Protein AF-D9UV98-F1 (afdb_monomer_lite)

Structure (mmCIF, N/CA/C/O backbone):
data_AF-D9UV98-F1
#
_entry.id   AF-D9UV98-F1
#
loop_
_atom_site.group_PDB
_atom_site.id
_atom_site.type_symbol
_atom_site.label_atom_id
_atom_site.label_alt_id
_atom_site.label_comp_id
_atom_site.label_asym_id
_atom_site.label_entity_id
_atom_site.label_seq_id
_atom_site.pdbx_PDB_ins_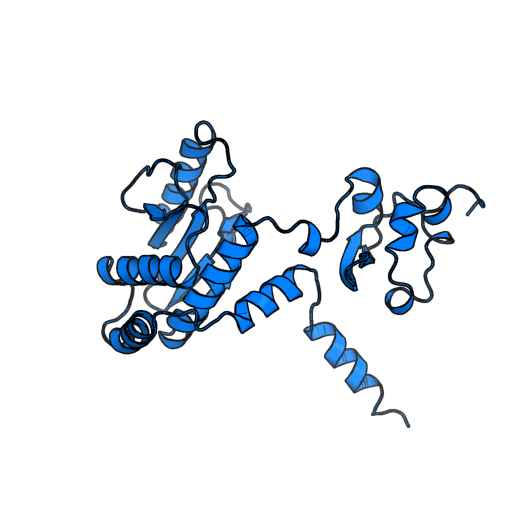code
_atom_site.Cartn_x
_atom_site.Cartn_y
_atom_site.Cartn_z
_atom_site.occupancy
_atom_site.B_iso_or_equiv
_atom_site.auth_seq_id
_atom_site.auth_comp_id
_atom_site.auth_asym_id
_atom_site.auth_atom_id
_atom_site.pdbx_PDB_model_num
ATOM 1 N N . MET A 1 1 ? 19.329 -11.527 -39.213 1.00 51.00 1 MET A N 1
ATOM 2 C CA . MET A 1 1 ? 19.764 -10.327 -38.465 1.00 51.00 1 MET A CA 1
ATOM 3 C C . MET A 1 1 ? 21.173 -9.980 -38.907 1.00 51.00 1 MET A C 1
ATOM 5 O O . MET A 1 1 ? 21.978 -10.890 -39.040 1.00 51.00 1 MET A O 1
ATOM 9 N N . THR A 1 2 ? 21.455 -8.714 -39.216 1.00 51.00 2 THR A N 1
ATOM 10 C CA . THR A 1 2 ? 22.820 -8.267 -39.536 1.00 51.00 2 THR A CA 1
ATOM 11 C C . THR A 1 2 ? 23.650 -8.202 -38.249 1.00 51.00 2 THR A C 1
ATOM 13 O O . THR A 1 2 ? 23.096 -7.966 -37.173 1.00 51.00 2 THR A O 1
ATOM 16 N N . GLN A 1 3 ? 24.973 -8.389 -38.337 1.00 62.78 3 GLN A N 1
ATOM 17 C CA . GLN A 1 3 ? 25.892 -8.354 -37.181 1.00 62.78 3 GLN A CA 1
ATOM 18 C C . GLN A 1 3 ? 25.782 -7.068 -36.333 1.00 62.78 3 GLN A C 1
ATOM 20 O O . GLN A 1 3 ? 26.183 -7.064 -35.174 1.00 62.78 3 GLN A O 1
ATOM 25 N N . THR A 1 4 ? 25.210 -5.992 -36.883 1.00 74.44 4 THR A N 1
ATOM 26 C CA . THR A 1 4 ? 25.203 -4.648 -36.291 1.00 74.44 4 THR A CA 1
ATOM 27 C C . THR A 1 4 ? 23.844 -4.169 -35.768 1.00 74.44 4 THR A C 1
ATOM 29 O O . THR A 1 4 ? 23.800 -3.120 -35.127 1.00 74.44 4 THR A O 1
ATOM 32 N N . ASN A 1 5 ? 22.735 -4.881 -36.017 1.00 87.19 5 ASN A N 1
ATOM 33 C CA . ASN A 1 5 ? 21.391 -4.451 -35.599 1.00 87.19 5 ASN A CA 1
ATOM 34 C C . ASN A 1 5 ? 20.706 -5.480 -34.689 1.00 87.19 5 ASN A C 1
ATOM 36 O O . ASN A 1 5 ? 19.740 -6.134 -35.078 1.00 87.19 5 ASN A O 1
ATOM 40 N N . ASN A 1 6 ? 21.240 -5.633 -33.481 1.00 93.56 6 ASN A N 1
ATOM 41 C CA . ASN A 1 6 ? 20.704 -6.482 -32.418 1.00 93.56 6 ASN A CA 1
ATOM 42 C C . ASN A 1 6 ? 20.945 -5.823 -31.048 1.00 93.56 6 ASN A C 1
ATOM 44 O O . ASN A 1 6 ? 21.699 -4.848 -30.961 1.00 93.56 6 ASN A O 1
ATOM 48 N N . LEU A 1 7 ? 20.301 -6.335 -29.995 1.00 94.12 7 LEU A N 1
ATOM 49 C CA . LEU A 1 7 ? 20.404 -5.782 -28.641 1.00 94.12 7 LEU A CA 1
ATOM 50 C C . LEU A 1 7 ? 21.856 -5.738 -28.156 1.00 94.12 7 LEU A C 1
ATOM 52 O O . LEU A 1 7 ? 22.288 -4.685 -27.705 1.00 94.12 7 LEU A O 1
ATOM 56 N N . ALA A 1 8 ? 22.625 -6.819 -28.325 1.00 94.38 8 ALA A N 1
ATOM 57 C CA . ALA A 1 8 ? 24.024 -6.863 -27.885 1.00 94.38 8 ALA A CA 1
ATOM 58 C C . ALA A 1 8 ? 24.902 -5.796 -28.554 1.00 94.38 8 ALA A C 1
ATOM 60 O O . ALA A 1 8 ? 25.730 -5.170 -27.901 1.00 94.38 8 ALA A O 1
ATOM 61 N N . ALA A 1 9 ? 24.715 -5.587 -29.859 1.00 93.19 9 ALA A N 1
ATOM 62 C CA . ALA A 1 9 ? 25.508 -4.642 -30.638 1.00 93.19 9 ALA A CA 1
ATOM 63 C C . ALA A 1 9 ? 25.123 -3.177 -30.377 1.00 93.19 9 ALA A C 1
ATOM 65 O O . ALA A 1 9 ? 25.970 -2.295 -30.499 1.00 93.19 9 ALA A O 1
ATOM 66 N N . LYS A 1 10 ? 23.850 -2.898 -30.066 1.00 94.25 10 LYS A N 1
ATOM 67 C CA . LYS A 1 10 ? 23.336 -1.528 -29.880 1.00 94.25 10 LYS A CA 1
ATOM 68 C C . LYS A 1 10 ? 23.285 -1.078 -28.419 1.00 94.25 10 LYS A C 1
ATOM 70 O O . LYS A 1 10 ? 23.411 0.114 -28.173 1.00 94.25 10 LYS A O 1
ATOM 75 N N . HIS A 1 11 ? 23.106 -2.012 -27.488 1.00 93.31 11 HIS A N 1
ATOM 76 C CA . HIS A 1 11 ? 22.982 -1.771 -26.049 1.00 93.31 11 HIS A CA 1
ATOM 77 C C . HIS A 1 11 ? 23.790 -2.821 -25.263 1.00 93.31 11 HIS A C 1
ATOM 79 O O . HIS A 1 11 ? 23.212 -3.722 -24.642 1.00 93.31 11 HIS A O 1
ATOM 85 N N . PRO A 1 12 ? 25.134 -2.767 -25.329 1.00 93.56 12 PRO A N 1
ATOM 86 C CA . PRO A 1 12 ? 25.996 -3.722 -24.632 1.00 93.56 12 PRO A CA 1
ATOM 87 C C . PRO A 1 12 ? 25.820 -3.673 -23.107 1.00 93.56 12 PRO A C 1
ATOM 89 O O . PRO A 1 12 ? 25.936 -4.700 -22.447 1.00 93.56 12 PRO A O 1
ATOM 92 N N . ASP A 1 13 ? 25.479 -2.508 -22.560 1.00 91.25 13 ASP A N 1
ATOM 93 C CA . ASP A 1 13 ? 25.097 -2.290 -21.165 1.00 91.25 13 ASP A CA 1
ATOM 94 C C . ASP A 1 13 ? 23.876 -3.131 -20.761 1.00 91.25 13 ASP A C 1
ATOM 96 O O . ASP A 1 13 ? 23.905 -3.830 -19.751 1.00 91.25 13 ASP A O 1
ATOM 100 N N . LEU A 1 14 ? 22.832 -3.153 -21.594 1.00 93.44 14 LEU A N 1
ATOM 101 C CA . LEU A 1 14 ? 21.643 -3.968 -21.349 1.00 93.44 14 LEU A CA 1
ATOM 102 C C . LEU A 1 14 ? 21.917 -5.458 -21.574 1.00 93.44 14 LEU A C 1
ATOM 104 O O . LEU A 1 14 ? 21.362 -6.295 -20.867 1.00 93.44 14 LEU A O 1
ATOM 108 N N . ALA A 1 15 ? 22.782 -5.812 -22.525 1.00 94.19 15 ALA A N 1
ATOM 109 C CA . ALA A 1 15 ? 23.141 -7.207 -22.773 1.00 94.19 15 ALA A CA 1
ATOM 110 C C . ALA A 1 15 ? 23.850 -7.867 -21.577 1.00 94.19 15 ALA A C 1
ATOM 112 O O . ALA A 1 15 ? 23.689 -9.071 -21.380 1.00 94.19 15 ALA A O 1
ATOM 113 N N . VAL A 1 16 ? 24.578 -7.094 -20.758 1.00 93.31 16 VAL A N 1
ATOM 114 C CA . VAL A 1 16 ? 25.148 -7.565 -19.479 1.00 93.31 16 VAL A CA 1
ATOM 115 C C . VAL A 1 16 ? 24.053 -7.929 -18.477 1.00 93.31 16 VAL A C 1
ATOM 117 O O . VAL A 1 16 ? 24.225 -8.856 -17.691 1.00 93.31 16 VAL A O 1
ATOM 120 N N . GLU A 1 17 ? 22.910 -7.247 -18.531 1.00 95.44 17 GLU A N 1
ATOM 121 C CA . GLU A 1 17 ? 21.764 -7.527 -17.667 1.00 95.44 17 GLU A CA 1
ATOM 122 C C . GLU A 1 17 ? 20.847 -8.640 -18.211 1.00 95.44 17 GLU A C 1
ATOM 124 O O . GLU A 1 17 ? 19.754 -8.843 -17.691 1.00 95.44 17 GLU A O 1
ATOM 129 N N . TRP A 1 18 ? 21.232 -9.371 -19.261 1.00 96.19 18 TRP A N 1
ATOM 130 C CA . TRP A 1 18 ? 20.430 -10.479 -19.791 1.00 96.19 18 TRP A CA 1
ATOM 131 C C . TRP A 1 18 ? 20.550 -11.733 -18.916 1.00 96.19 18 TRP A C 1
ATOM 133 O O . TRP A 1 18 ? 21.651 -12.252 -18.717 1.00 96.19 18 TRP A O 1
ATOM 143 N N . ASP A 1 19 ? 19.427 -12.289 -18.449 1.00 96.06 19 ASP A N 1
ATOM 144 C CA . ASP A 1 19 ? 19.446 -13.559 -17.714 1.00 96.06 19 ASP A CA 1
ATOM 145 C C . ASP A 1 19 ? 19.614 -14.739 -18.684 1.00 96.06 19 ASP A C 1
ATOM 147 O O . ASP A 1 19 ? 18.651 -15.264 -19.245 1.00 96.06 19 ASP A O 1
ATOM 151 N N . GLN A 1 20 ? 20.866 -15.139 -18.914 1.00 93.62 20 GLN A N 1
ATOM 152 C CA . GLN A 1 20 ? 21.208 -16.205 -19.860 1.00 93.62 20 GLN A CA 1
ATOM 153 C C . GLN A 1 20 ? 20.560 -17.542 -19.501 1.00 93.62 20 GLN A C 1
ATOM 155 O O . GLN A 1 20 ? 20.098 -18.241 -20.395 1.00 93.62 20 GLN A O 1
ATOM 160 N N . THR A 1 21 ? 20.510 -17.891 -18.214 1.00 92.12 21 THR A N 1
ATOM 161 C CA . THR A 1 21 ? 19.935 -19.162 -17.760 1.00 92.12 21 THR A CA 1
ATOM 162 C C . THR A 1 21 ? 18.441 -19.216 -18.047 1.00 92.12 21 THR A C 1
ATOM 164 O O . THR A 1 21 ? 17.956 -20.219 -18.560 1.00 92.12 21 THR A O 1
ATOM 167 N N . THR A 1 22 ? 17.719 -18.139 -17.737 1.00 93.94 22 THR A N 1
ATOM 168 C CA . THR A 1 22 ? 16.255 -18.115 -17.844 1.00 93.94 22 THR A CA 1
ATOM 169 C C . THR A 1 22 ? 15.788 -17.950 -19.286 1.00 93.94 22 THR A C 1
ATOM 171 O O . THR A 1 22 ? 14.801 -18.561 -19.683 1.00 93.94 22 THR A O 1
ATOM 174 N N . ASN A 1 23 ? 16.494 -17.149 -20.088 1.00 95.44 23 ASN A N 1
ATOM 175 C CA . ASN A 1 23 ? 16.090 -16.881 -21.468 1.00 95.44 23 ASN A CA 1
ATOM 176 C C . ASN A 1 23 ? 16.612 -17.914 -22.474 1.00 95.44 23 ASN A C 1
ATOM 178 O O . ASN A 1 23 ? 16.233 -17.845 -23.641 1.00 95.44 23 ASN A O 1
ATOM 182 N N . TRP A 1 24 ? 17.486 -18.845 -22.075 1.00 92.25 24 TRP A N 1
ATOM 183 C CA . TRP A 1 24 ? 18.020 -19.861 -22.985 1.00 92.25 24 TRP A CA 1
ATOM 184 C C . TRP A 1 24 ? 16.881 -20.632 -23.688 1.00 92.25 24 TRP A C 1
ATOM 186 O O . TRP A 1 24 ? 15.949 -21.075 -23.015 1.00 92.25 24 TRP A O 1
ATOM 196 N N . PRO A 1 25 ? 16.922 -20.822 -25.025 1.00 94.69 25 PRO A N 1
ATOM 197 C CA . PRO A 1 25 ? 18.048 -20.606 -25.943 1.00 94.69 25 PRO A CA 1
ATOM 198 C C . PRO A 1 25 ? 18.159 -19.218 -26.589 1.00 94.69 25 PRO A C 1
ATOM 200 O O . PRO A 1 25 ? 18.979 -19.030 -27.486 1.00 94.69 25 PRO A O 1
ATOM 203 N N . LEU A 1 26 ? 17.352 -18.247 -26.165 1.00 95.94 26 LEU A N 1
ATOM 204 C CA . LEU A 1 26 ? 17.343 -16.904 -26.731 1.00 95.94 26 LEU A CA 1
ATOM 205 C C . LEU A 1 26 ? 18.516 -16.057 -26.216 1.00 95.94 26 LEU A C 1
ATOM 207 O O . LEU A 1 26 ? 18.718 -15.888 -25.010 1.00 95.94 26 LEU A O 1
ATOM 211 N N . LEU A 1 27 ? 19.252 -15.464 -27.154 1.00 94.88 27 LEU A N 1
ATOM 212 C CA . LEU A 1 27 ? 20.423 -14.635 -26.892 1.00 94.88 27 LEU A CA 1
ATOM 213 C C . LEU A 1 27 ? 20.199 -13.158 -27.267 1.00 94.88 27 LEU A C 1
ATOM 215 O O . LEU A 1 27 ? 19.478 -12.866 -28.227 1.00 94.88 27 LEU A O 1
ATOM 219 N N . PRO A 1 28 ? 20.896 -12.207 -26.612 1.00 94.56 28 PRO A N 1
ATOM 220 C CA . PRO A 1 28 ? 20.838 -10.780 -26.953 1.00 94.56 28 PRO A CA 1
ATOM 221 C C . PRO A 1 28 ? 21.169 -10.458 -28.422 1.00 94.56 28 PRO A C 1
ATOM 223 O O . PRO A 1 28 ? 20.673 -9.485 -28.987 1.00 94.56 28 PRO A O 1
ATOM 226 N N . GLN A 1 29 ? 21.999 -11.273 -29.076 1.00 95.38 29 GLN A N 1
ATOM 227 C CA . GLN A 1 29 ? 22.379 -11.107 -30.484 1.00 95.38 29 GLN A CA 1
ATOM 228 C C . GLN A 1 29 ? 21.245 -11.477 -31.457 1.00 95.38 29 GLN A C 1
ATOM 230 O O . GLN A 1 29 ? 21.318 -11.148 -32.641 1.00 95.38 29 GLN A O 1
ATOM 235 N N . GLN A 1 30 ? 20.208 -12.163 -30.968 1.00 94.06 30 GLN A N 1
ATOM 236 C CA . GLN A 1 30 ? 19.093 -12.695 -31.756 1.00 94.06 30 GLN A CA 1
ATOM 237 C C . GLN A 1 30 ? 17.814 -11.860 -31.625 1.00 94.06 30 GLN A C 1
ATOM 239 O O . GLN A 1 30 ? 16.772 -12.249 -32.151 1.00 94.06 30 GLN A O 1
ATOM 244 N N . VAL A 1 31 ? 17.866 -10.719 -30.933 1.00 95.06 31 VAL A N 1
ATOM 245 C CA . VAL A 1 31 ? 16.706 -9.851 -30.702 1.00 95.06 31 VAL A CA 1
ATOM 246 C C . VAL A 1 31 ? 16.995 -8.415 -31.115 1.00 95.06 31 VAL A C 1
ATOM 248 O O . VAL A 1 31 ? 18.117 -7.919 -31.004 1.00 95.06 31 VAL A O 1
ATOM 251 N N . LEU A 1 32 ? 15.960 -7.727 -31.598 1.00 95.69 32 LEU A N 1
ATOM 252 C CA . LEU A 1 32 ? 16.040 -6.305 -31.924 1.00 95.69 32 LEU A CA 1
ATOM 253 C C . LEU A 1 32 ? 15.881 -5.453 -30.653 1.00 95.69 32 LEU A C 1
ATOM 255 O O . LEU A 1 32 ? 15.019 -5.771 -29.830 1.00 95.69 32 LEU A O 1
ATOM 259 N N . PRO A 1 33 ? 16.604 -4.322 -30.525 1.00 92.62 33 PRO A N 1
ATOM 260 C CA . PRO A 1 33 ? 16.455 -3.406 -29.391 1.00 92.62 33 PRO A CA 1
ATOM 261 C C . PRO A 1 33 ? 15.018 -2.920 -29.155 1.00 92.62 33 PRO A C 1
ATOM 263 O O . PRO A 1 33 ? 14.594 -2.748 -28.021 1.00 92.62 33 PRO A O 1
ATOM 266 N N . GLY A 1 34 ? 14.244 -2.704 -30.221 1.00 92.75 34 GLY A N 1
ATOM 267 C CA . GLY A 1 34 ? 12.865 -2.209 -30.144 1.00 92.75 34 GLY A CA 1
ATOM 268 C C . GLY A 1 34 ? 11.792 -3.294 -30.021 1.00 92.75 34 GLY A C 1
ATOM 269 O O . GLY A 1 34 ? 10.631 -3.004 -30.298 1.00 92.75 34 GLY A O 1
ATOM 270 N N . SER A 1 35 ? 12.173 -4.535 -29.705 1.00 93.50 35 SER A N 1
ATOM 271 C CA . SER A 1 35 ? 11.254 -5.675 -29.644 1.00 93.50 35 SER A CA 1
ATOM 272 C C . SER A 1 35 ? 10.235 -5.536 -28.509 1.00 93.50 35 SER A C 1
ATOM 274 O O . SER A 1 35 ? 10.593 -5.175 -27.390 1.00 93.50 35 SER A O 1
ATOM 276 N N . ASN A 1 36 ? 8.978 -5.905 -28.769 1.00 94.75 36 ASN A N 1
ATOM 277 C CA . ASN A 1 36 ? 7.926 -5.972 -27.745 1.00 94.75 36 ASN A CA 1
ATOM 278 C C . ASN A 1 36 ? 7.975 -7.268 -26.912 1.00 94.75 36 ASN A C 1
ATOM 280 O O . ASN A 1 36 ? 7.096 -7.519 -26.094 1.00 94.75 36 ASN A O 1
ATOM 284 N N . MET A 1 37 ? 8.987 -8.107 -27.128 1.00 93.81 37 MET A N 1
ATOM 285 C CA . MET A 1 37 ? 9.169 -9.354 -26.396 1.00 93.81 37 MET A CA 1
ATOM 286 C C . MET A 1 37 ? 9.520 -9.077 -24.933 1.00 93.81 37 MET A C 1
ATOM 288 O O . MET A 1 37 ? 10.417 -8.277 -24.657 1.00 93.81 37 MET A O 1
ATOM 292 N N . SER A 1 38 ? 8.824 -9.755 -24.019 1.00 95.00 38 SER A N 1
ATOM 293 C CA . SER A 1 38 ? 9.176 -9.794 -22.600 1.00 95.00 38 SER A CA 1
ATOM 294 C C . SER A 1 38 ? 10.216 -10.883 -22.369 1.00 95.00 38 SER A C 1
ATOM 296 O O . SER A 1 38 ? 10.034 -12.014 -22.815 1.00 95.00 38 SER A O 1
ATOM 298 N N . VAL A 1 39 ? 11.310 -10.526 -21.704 1.00 95.69 39 VAL A N 1
ATOM 299 C CA . VAL A 1 39 ? 12.412 -11.432 -21.354 1.00 95.69 39 VAL A CA 1
ATOM 300 C C . VAL A 1 39 ? 12.825 -11.184 -19.910 1.00 95.69 39 VAL A C 1
ATOM 302 O O . VAL A 1 39 ? 12.508 -10.135 -19.338 1.00 95.69 39 VAL A O 1
ATOM 305 N N . THR A 1 40 ? 13.539 -12.136 -19.320 1.00 95.44 40 THR A N 1
ATOM 306 C CA . THR A 1 40 ? 14.056 -11.998 -17.960 1.00 95.44 40 THR A CA 1
ATOM 307 C C . THR A 1 40 ? 15.396 -11.263 -17.961 1.00 95.44 40 THR A C 1
ATOM 309 O O . THR A 1 40 ? 16.333 -11.619 -18.673 1.00 95.44 40 THR A O 1
ATOM 312 N N . TRP A 1 41 ? 15.496 -10.231 -17.138 1.00 94.38 41 TRP A N 1
ATOM 313 C CA . TRP A 1 41 ? 16.699 -9.447 -16.890 1.00 94.38 41 TRP A CA 1
ATOM 314 C C . TRP A 1 41 ? 17.268 -9.803 -15.523 1.00 94.38 41 TRP A C 1
ATOM 316 O O . TRP A 1 41 ? 16.529 -10.241 -14.642 1.00 94.38 41 TRP A O 1
ATOM 326 N N . ARG A 1 42 ? 18.568 -9.588 -15.338 1.00 92.88 42 ARG A N 1
ATOM 327 C CA . ARG A 1 42 ? 19.290 -9.757 -14.082 1.00 92.88 42 ARG A CA 1
ATOM 328 C C . ARG A 1 42 ? 20.262 -8.599 -13.885 1.00 92.88 42 ARG A C 1
ATOM 330 O O . ARG A 1 42 ? 21.175 -8.424 -14.680 1.00 92.88 42 ARG A O 1
ATOM 337 N N . CYS A 1 43 ? 20.110 -7.822 -12.818 1.00 90.12 43 CYS A N 1
ATOM 338 C CA . CYS A 1 43 ? 21.014 -6.702 -12.549 1.00 90.12 43 CYS A CA 1
ATOM 339 C C . CYS A 1 43 ? 22.287 -7.17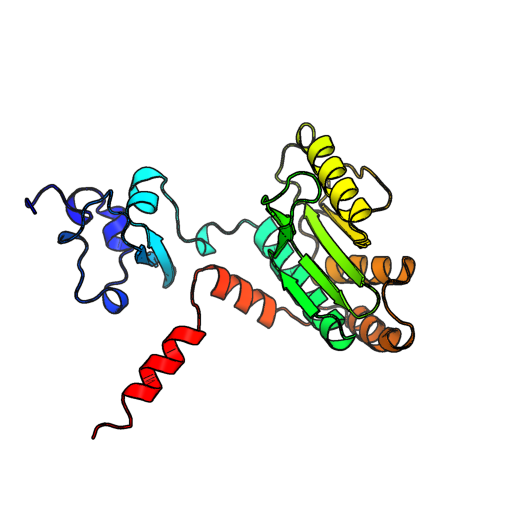7 -11.841 1.00 90.12 43 CYS A C 1
ATOM 341 O O . CYS A 1 43 ? 22.369 -8.303 -11.348 1.00 90.12 43 CYS A O 1
ATOM 343 N N . SER A 1 44 ? 23.262 -6.278 -11.697 1.00 87.12 44 SER A N 1
ATOM 344 C CA . SER A 1 44 ? 24.526 -6.541 -10.991 1.00 87.12 44 SER A CA 1
ATOM 345 C C . SER A 1 44 ? 24.363 -6.942 -9.518 1.00 87.12 44 SER A C 1
ATOM 347 O O . SER A 1 44 ? 25.256 -7.564 -8.952 1.00 87.12 44 SER A O 1
ATOM 349 N N . ARG A 1 45 ? 23.215 -6.633 -8.897 1.00 80.62 45 ARG A N 1
ATOM 350 C CA . ARG A 1 45 ? 22.860 -7.061 -7.530 1.00 80.62 45 ARG A CA 1
ATOM 351 C C . ARG A 1 45 ? 22.129 -8.411 -7.494 1.00 80.62 45 ARG A C 1
ATOM 353 O O . ARG A 1 45 ? 21.538 -8.750 -6.477 1.00 80.62 45 ARG A O 1
ATOM 360 N N . ALA A 1 46 ? 22.140 -9.151 -8.603 1.00 85.19 46 ALA A N 1
ATOM 361 C CA . ALA A 1 46 ? 21.504 -10.456 -8.781 1.00 85.19 46 ALA A CA 1
ATOM 362 C C . ALA A 1 46 ? 19.969 -10.481 -8.637 1.00 85.19 46 ALA A C 1
ATOM 364 O O . ALA A 1 46 ? 19.381 -11.556 -8.539 1.00 85.19 46 ALA A O 1
ATOM 365 N N . HIS A 1 47 ? 19.295 -9.330 -8.681 1.00 84.75 47 HIS A N 1
ATOM 366 C CA . HIS A 1 47 ? 17.839 -9.299 -8.806 1.00 84.75 47 HIS A CA 1
ATOM 367 C C . HIS A 1 47 ? 17.430 -9.679 -10.224 1.00 84.75 47 HIS A C 1
ATOM 369 O O . HIS A 1 47 ? 17.985 -9.125 -11.174 1.00 84.75 47 HIS A O 1
ATOM 375 N N . THR A 1 48 ? 16.434 -10.548 -10.357 1.00 89.00 48 THR A N 1
ATOM 376 C CA . THR A 1 48 ? 15.817 -10.902 -11.636 1.00 89.00 48 THR A CA 1
ATOM 377 C C . THR A 1 48 ? 14.445 -10.246 -11.781 1.00 89.00 48 THR A C 1
ATOM 379 O O . THR A 1 48 ? 13.760 -10.042 -10.780 1.00 89.00 48 THR A O 1
ATOM 382 N N . TRP A 1 49 ? 14.068 -9.859 -13.004 1.00 90.12 49 TRP A N 1
ATOM 383 C CA . TRP A 1 49 ? 12.727 -9.342 -13.316 1.00 90.12 49 TRP A CA 1
ATOM 384 C C . TRP A 1 49 ? 12.368 -9.533 -14.788 1.00 90.12 49 TRP A C 1
ATOM 386 O O . TRP A 1 49 ? 13.252 -9.604 -15.640 1.00 90.12 49 TRP A O 1
ATOM 396 N N . GLN A 1 50 ? 11.075 -9.574 -15.110 1.00 91.88 50 GLN A N 1
ATOM 397 C CA . GLN A 1 50 ? 10.607 -9.562 -16.498 1.00 91.88 50 GLN A CA 1
ATOM 398 C C . GLN A 1 50 ? 10.365 -8.136 -16.990 1.00 91.88 50 GLN A C 1
ATOM 400 O O . GLN A 1 50 ? 9.739 -7.326 -16.307 1.00 91.88 50 GLN A O 1
ATOM 405 N N . ALA A 1 51 ? 10.843 -7.826 -18.194 1.00 90.50 51 ALA A N 1
ATOM 406 C CA . ALA A 1 51 ? 10.526 -6.570 -18.862 1.00 90.50 51 ALA A CA 1
ATOM 407 C C . ALA A 1 51 ? 10.616 -6.699 -20.383 1.00 90.50 51 ALA A C 1
ATOM 409 O O . ALA A 1 51 ? 11.417 -7.465 -20.927 1.00 90.50 51 ALA A O 1
ATOM 410 N N . VAL A 1 52 ? 9.823 -5.877 -21.071 1.00 94.88 52 VAL A N 1
ATOM 411 C CA . VAL A 1 52 ? 9.854 -5.742 -22.529 1.00 94.88 52 VAL A CA 1
ATOM 412 C C . VAL A 1 52 ? 11.170 -5.105 -22.982 1.00 94.88 52 VAL A C 1
ATOM 414 O O . VAL A 1 52 ? 11.557 -4.049 -22.477 1.00 94.88 52 VAL A O 1
ATOM 417 N N . ILE A 1 53 ? 11.829 -5.702 -23.982 1.00 94.94 53 ILE A N 1
ATOM 418 C CA . ILE A 1 53 ? 13.119 -5.221 -24.514 1.00 94.94 53 ILE A CA 1
ATOM 419 C C . ILE A 1 53 ? 13.026 -3.758 -24.974 1.00 94.94 53 ILE A C 1
ATOM 421 O O . ILE A 1 53 ? 13.862 -2.937 -24.601 1.00 94.94 53 ILE A O 1
ATOM 425 N N . GLY A 1 54 ? 11.972 -3.399 -25.706 1.00 93.88 54 GLY A N 1
ATOM 426 C CA . GLY A 1 54 ? 11.728 -2.031 -26.163 1.00 93.88 54 GLY A CA 1
ATOM 427 C C . GLY A 1 54 ? 11.579 -1.006 -25.033 1.00 93.88 54 GLY A C 1
ATOM 428 O O . GLY A 1 54 ? 12.017 0.131 -25.187 1.00 93.88 54 GLY A O 1
ATOM 429 N N . ASN A 1 55 ? 11.019 -1.390 -23.880 1.00 90.25 55 ASN A N 1
ATOM 430 C CA . ASN A 1 55 ? 10.889 -0.490 -22.726 1.00 90.25 55 ASN A CA 1
ATOM 431 C C . ASN A 1 55 ? 12.246 -0.237 -22.064 1.00 90.25 55 ASN A C 1
ATOM 433 O O . ASN A 1 55 ? 12.516 0.856 -21.566 1.00 90.25 55 ASN A O 1
ATOM 437 N N . ARG A 1 56 ? 13.122 -1.239 -22.070 1.00 93.06 56 ARG A N 1
ATOM 438 C CA . ARG A 1 56 ? 14.482 -1.136 -21.535 1.00 93.06 56 ARG A CA 1
ATOM 439 C C . ARG A 1 56 ? 15.356 -0.241 -22.409 1.00 93.06 56 ARG A C 1
ATOM 441 O O . ARG A 1 56 ? 16.062 0.609 -21.885 1.00 93.06 56 ARG A O 1
ATOM 448 N N . THR A 1 57 ? 15.245 -0.365 -23.731 1.00 93.06 57 THR A N 1
ATOM 449 C CA . THR A 1 57 ? 16.069 0.395 -24.686 1.00 93.06 57 THR A CA 1
ATOM 450 C C . THR A 1 57 ? 15.576 1.819 -24.935 1.00 93.06 57 THR A C 1
ATOM 452 O O . THR A 1 57 ? 16.398 2.716 -25.094 1.00 93.06 57 THR A O 1
ATOM 455 N N . ARG A 1 58 ? 14.254 2.050 -24.983 1.00 89.81 58 ARG A N 1
ATOM 456 C CA . ARG A 1 58 ? 13.677 3.373 -25.295 1.00 89.81 58 ARG A CA 1
ATOM 457 C C . ARG A 1 58 ? 13.430 4.235 -24.064 1.00 89.81 58 ARG A C 1
ATOM 459 O O . ARG A 1 58 ? 13.662 5.434 -24.115 1.00 89.81 58 ARG A O 1
ATOM 466 N N . VAL A 1 59 ? 12.914 3.632 -22.993 1.00 85.25 59 VAL A N 1
ATOM 467 C CA . VAL A 1 59 ? 12.500 4.352 -21.774 1.00 85.25 59 VAL A CA 1
ATOM 468 C C . VAL A 1 59 ? 13.584 4.285 -20.695 1.00 85.25 59 VAL A C 1
ATOM 470 O O . VAL A 1 59 ? 13.591 5.106 -19.786 1.00 85.25 59 VAL A O 1
ATOM 473 N N . GLY A 1 60 ? 14.512 3.325 -20.780 1.00 82.81 60 GLY A N 1
ATOM 474 C CA . GLY A 1 60 ? 15.555 3.148 -19.768 1.00 82.81 60 GLY A CA 1
ATOM 475 C C . GLY A 1 60 ? 15.029 2.579 -18.448 1.00 82.81 60 GLY A C 1
ATOM 476 O O . GLY A 1 60 ? 15.640 2.798 -17.405 1.00 82.81 60 GLY A O 1
ATOM 477 N N . SER A 1 61 ? 13.887 1.872 -18.474 1.00 82.81 61 SER A N 1
ATOM 478 C CA . SER A 1 61 ? 13.356 1.175 -17.287 1.00 82.81 61 SER A CA 1
ATOM 479 C C . SER A 1 61 ? 14.455 0.327 -16.638 1.00 82.81 61 SER A C 1
ATOM 481 O O . SER A 1 61 ? 15.182 -0.355 -17.349 1.00 82.81 61 SER A O 1
ATOM 483 N N . GLY A 1 62 ? 14.642 0.397 -15.319 1.00 84.62 62 GLY A N 1
ATOM 484 C CA . GLY A 1 62 ? 15.722 -0.298 -14.611 1.00 84.62 62 GLY A CA 1
ATOM 485 C C . GLY A 1 62 ? 15.250 -1.533 -13.854 1.00 84.62 62 GLY A C 1
ATOM 486 O O . GLY A 1 62 ? 14.107 -1.967 -13.980 1.00 84.62 62 GLY A O 1
ATOM 487 N N . CYS A 1 63 ? 16.134 -2.085 -13.024 1.00 86.38 63 CYS A N 1
ATOM 488 C CA . CYS A 1 63 ? 15.727 -3.075 -12.036 1.00 86.38 63 CYS A CA 1
ATOM 489 C C . CYS A 1 63 ? 14.745 -2.423 -11.044 1.00 86.38 63 CYS A C 1
ATOM 491 O O . CYS A 1 63 ? 15.166 -1.514 -10.319 1.00 86.38 63 CYS A O 1
ATOM 493 N N . PRO A 1 64 ? 13.490 -2.897 -10.936 1.00 78.12 64 PRO A N 1
ATOM 494 C CA . PRO A 1 64 ? 12.486 -2.289 -10.057 1.00 78.12 64 PRO A CA 1
ATOM 495 C C . PRO A 1 64 ? 12.909 -2.323 -8.583 1.00 78.12 64 PRO A C 1
ATOM 497 O O . PRO A 1 64 ? 12.562 -1.440 -7.809 1.00 78.12 64 PRO A O 1
ATOM 500 N N . ARG A 1 65 ? 13.733 -3.307 -8.205 1.00 76.31 65 ARG A N 1
ATOM 501 C CA . ARG A 1 65 ? 14.267 -3.453 -6.845 1.00 76.31 65 ARG A CA 1
ATOM 502 C C . ARG A 1 65 ? 15.407 -2.474 -6.566 1.00 76.31 65 ARG A C 1
ATOM 504 O O . ARG A 1 65 ? 15.494 -1.943 -5.469 1.00 76.31 65 ARG A O 1
ATOM 511 N N . CYS A 1 66 ? 16.263 -2.193 -7.553 1.00 76.44 66 CYS A N 1
ATOM 512 C CA . CYS A 1 66 ? 17.321 -1.185 -7.401 1.00 76.44 66 CYS A CA 1
ATOM 513 C C . CYS A 1 66 ? 16.784 0.249 -7.478 1.00 76.44 66 CYS A C 1
ATOM 515 O O . CYS A 1 66 ? 17.419 1.155 -6.951 1.00 76.44 66 CYS A O 1
ATOM 517 N N . GLN A 1 67 ? 15.655 0.451 -8.161 1.00 73.94 67 GLN A N 1
ATOM 518 C CA . GLN A 1 67 ? 15.008 1.754 -8.330 1.00 73.94 67 GLN A CA 1
ATOM 519 C C . GLN A 1 67 ? 13.880 2.002 -7.318 1.00 73.94 67 GLN A C 1
ATOM 521 O O . GLN A 1 67 ? 13.203 3.024 -7.407 1.00 73.94 67 GLN A O 1
ATOM 526 N N . MET A 1 68 ? 13.670 1.093 -6.358 1.00 76.38 68 MET A N 1
ATOM 527 C CA . MET A 1 68 ? 12.658 1.266 -5.321 1.00 76.38 68 MET A CA 1
ATOM 528 C C . MET A 1 68 ? 12.979 2.509 -4.487 1.00 76.38 68 MET A C 1
ATOM 530 O O . MET A 1 68 ? 14.064 2.626 -3.917 1.00 76.38 68 MET A O 1
ATOM 534 N N . SER A 1 69 ? 12.030 3.443 -4.429 1.00 73.25 69 SER A N 1
ATOM 535 C CA . SER A 1 69 ? 12.166 4.631 -3.590 1.00 73.25 69 SER A CA 1
ATOM 536 C C . SER A 1 69 ? 12.025 4.264 -2.108 1.00 73.25 69 SER A C 1
ATOM 538 O O . SER A 1 69 ? 11.333 3.303 -1.767 1.00 73.25 69 SER A O 1
ATOM 540 N N . THR A 1 70 ? 12.631 5.054 -1.217 1.00 72.88 70 THR A N 1
ATOM 541 C CA . THR A 1 70 ? 12.452 4.900 0.239 1.00 72.88 70 THR A CA 1
ATOM 542 C C . THR A 1 70 ? 10.972 4.936 0.629 1.00 72.88 70 THR A C 1
ATOM 544 O O . THR A 1 70 ? 10.540 4.143 1.457 1.00 72.88 70 THR A O 1
ATOM 547 N N . THR A 1 71 ? 10.181 5.791 -0.023 1.00 74.19 71 THR A N 1
ATOM 548 C CA . THR A 1 71 ? 8.727 5.887 0.170 1.00 74.19 71 THR A CA 1
ATOM 549 C C . THR A 1 71 ? 8.021 4.582 -0.180 1.00 74.19 71 THR A C 1
ATOM 551 O O . THR A 1 71 ? 7.250 4.078 0.625 1.00 74.19 71 THR A O 1
ATOM 554 N N . SER A 1 72 ? 8.343 3.983 -1.329 1.00 79.06 72 SER A N 1
ATOM 555 C CA . SER A 1 72 ? 7.758 2.705 -1.752 1.00 79.06 72 SER A CA 1
ATOM 556 C C . SER A 1 72 ? 8.124 1.551 -0.817 1.00 79.06 72 SER A C 1
ATOM 558 O O . SER A 1 72 ? 7.348 0.612 -0.675 1.00 79.06 72 SER A O 1
ATOM 560 N N . ALA A 1 73 ? 9.304 1.598 -0.191 1.00 84.00 73 ALA A N 1
ATOM 561 C CA . ALA A 1 73 ? 9.670 0.631 0.835 1.00 84.00 73 ALA A CA 1
ATOM 562 C C . ALA A 1 73 ? 8.832 0.843 2.105 1.00 84.00 73 ALA A C 1
ATOM 564 O O . ALA A 1 73 ? 8.210 -0.104 2.574 1.00 84.00 73 ALA A O 1
ATOM 565 N N . LEU A 1 74 ? 8.757 2.072 2.631 1.00 89.19 74 LEU A N 1
ATOM 566 C CA . LEU A 1 74 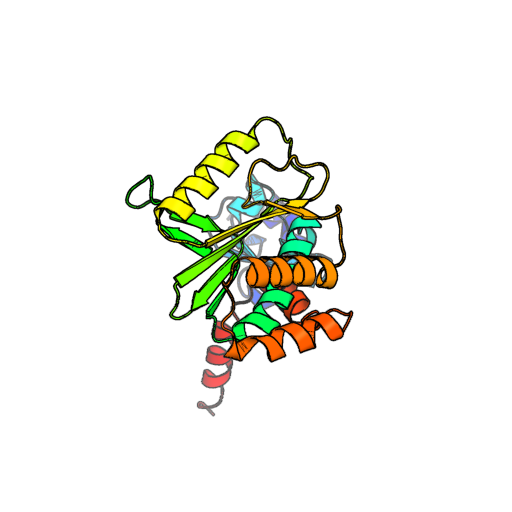? 7.967 2.385 3.830 1.00 89.19 74 LEU A CA 1
ATOM 567 C C . LEU A 1 74 ? 6.491 2.006 3.671 1.00 89.19 74 LEU A C 1
ATOM 569 O O . LEU A 1 74 ? 5.931 1.401 4.577 1.00 89.19 74 LEU A O 1
ATOM 573 N N . GLU A 1 75 ? 5.903 2.282 2.509 1.00 93.12 75 GLU A N 1
ATOM 574 C CA . GLU A 1 75 ? 4.548 1.864 2.141 1.00 93.12 75 GLU A CA 1
ATOM 575 C C . GLU A 1 75 ? 4.377 0.335 2.222 1.00 93.12 75 GLU A C 1
ATOM 577 O O . GLU A 1 75 ? 3.456 -0.141 2.881 1.00 93.12 75 GLU A O 1
ATOM 582 N N . ILE A 1 76 ? 5.291 -0.453 1.633 1.00 92.62 76 ILE A N 1
ATOM 583 C CA . ILE A 1 76 ? 5.232 -1.926 1.707 1.00 92.62 76 ILE A CA 1
ATOM 584 C C . ILE A 1 76 ? 5.383 -2.417 3.149 1.00 92.62 76 ILE A C 1
ATOM 586 O O . ILE A 1 76 ? 4.671 -3.330 3.567 1.00 92.62 76 ILE A O 1
ATOM 590 N N . HIS A 1 77 ? 6.317 -1.847 3.913 1.00 94.75 77 HIS A N 1
ATOM 591 C CA . HIS A 1 77 ? 6.504 -2.234 5.309 1.00 94.75 77 HIS A CA 1
ATOM 592 C C . HIS A 1 77 ? 5.261 -1.897 6.144 1.00 94.75 77 HIS A C 1
ATOM 594 O O . HIS A 1 77 ? 4.819 -2.739 6.920 1.00 94.75 77 HIS A O 1
ATOM 600 N N . LEU A 1 78 ? 4.660 -0.719 5.947 1.00 97.31 78 LEU A N 1
ATOM 601 C CA . LEU A 1 78 ? 3.401 -0.340 6.586 1.00 97.31 78 LEU A CA 1
ATOM 602 C C . LEU A 1 78 ? 2.286 -1.331 6.239 1.00 97.31 78 LEU A C 1
ATOM 604 O O . LEU A 1 78 ? 1.644 -1.854 7.148 1.00 97.31 78 LEU A O 1
ATOM 608 N N . TYR A 1 79 ? 2.090 -1.632 4.952 1.00 98.00 79 TYR A N 1
ATOM 609 C CA . TYR A 1 79 ? 1.092 -2.612 4.528 1.00 98.00 79 TYR A CA 1
ATOM 610 C C . TYR A 1 79 ? 1.321 -3.971 5.194 1.00 98.00 79 TYR A C 1
ATOM 612 O O . TYR A 1 79 ? 0.378 -4.562 5.707 1.00 98.00 79 TYR A O 1
ATOM 620 N N . ALA A 1 80 ? 2.561 -4.468 5.221 1.00 97.56 80 ALA A N 1
ATOM 621 C CA . ALA A 1 80 ? 2.862 -5.777 5.790 1.00 97.56 80 ALA A CA 1
ATOM 622 C C . ALA A 1 80 ? 2.506 -5.857 7.283 1.00 97.56 80 ALA A C 1
ATOM 624 O O . ALA A 1 80 ? 1.953 -6.872 7.713 1.00 97.56 80 ALA A O 1
ATOM 625 N N . GLU A 1 81 ? 2.792 -4.804 8.057 1.00 98.44 81 GLU A N 1
ATOM 626 C CA . GLU A 1 81 ? 2.416 -4.720 9.474 1.00 98.44 81 GLU A CA 1
ATOM 627 C C . GLU A 1 81 ? 0.893 -4.672 9.650 1.00 98.44 81 GLU A C 1
ATOM 629 O O . GLU A 1 81 ? 0.333 -5.431 10.441 1.00 98.44 81 GLU A O 1
ATOM 634 N N . LEU A 1 82 ? 0.200 -3.830 8.878 1.00 98.62 82 LEU A N 1
ATOM 635 C CA . LEU A 1 82 ? -1.260 -3.741 8.938 1.00 98.62 82 LEU A CA 1
ATOM 636 C C . LEU A 1 82 ? -1.918 -5.058 8.529 1.00 98.62 82 LEU A C 1
ATOM 638 O O . LEU A 1 82 ? -2.823 -5.522 9.213 1.00 98.62 82 LEU A O 1
ATOM 642 N N . ALA A 1 83 ? -1.431 -5.711 7.475 1.00 98.25 83 ALA A N 1
ATOM 643 C CA . ALA A 1 83 ? -1.934 -7.003 7.031 1.00 98.25 83 ALA A CA 1
ATOM 644 C C . ALA A 1 83 ? -1.710 -8.103 8.080 1.00 98.25 83 ALA A C 1
ATOM 646 O O . ALA A 1 83 ? -2.587 -8.946 8.275 1.00 98.25 83 ALA A O 1
ATOM 647 N N . PHE A 1 84 ? -0.581 -8.083 8.799 1.00 97.88 84 PHE A N 1
ATOM 648 C CA . PHE A 1 84 ? -0.316 -9.018 9.899 1.00 97.88 84 PHE A CA 1
ATOM 649 C C . PHE A 1 84 ? -1.370 -8.923 11.010 1.00 97.88 84 PHE A C 1
ATOM 651 O O . PHE A 1 84 ? -1.800 -9.950 11.535 1.00 97.88 84 PHE A O 1
ATOM 658 N N . VAL A 1 85 ? -1.809 -7.710 11.348 1.00 98.38 85 VAL A N 1
ATOM 659 C CA . VAL A 1 85 ? -2.829 -7.481 12.382 1.00 98.38 85 VAL A CA 1
ATOM 660 C C . VAL A 1 85 ? -4.233 -7.709 11.826 1.00 98.38 85 VAL A C 1
ATOM 662 O O . VAL A 1 85 ? -4.974 -8.542 12.335 1.00 98.38 85 VAL A O 1
ATOM 665 N N . LEU A 1 86 ? -4.597 -7.008 10.755 1.00 98.31 86 LEU A N 1
ATOM 666 C CA . LEU A 1 86 ? -5.973 -6.934 10.265 1.00 98.31 86 LEU A CA 1
ATOM 667 C C . LEU A 1 86 ? -6.464 -8.255 9.661 1.00 98.31 86 LEU A C 1
ATOM 669 O O . LEU A 1 86 ? -7.639 -8.579 9.811 1.00 98.31 86 LEU A O 1
ATOM 673 N N . SER A 1 87 ? -5.585 -9.086 9.087 1.00 97.75 87 SER A N 1
ATOM 674 C CA . SER A 1 87 ? -5.985 -10.439 8.659 1.00 97.75 87 SER A CA 1
ATOM 675 C C . SER A 1 87 ? -6.439 -11.321 9.829 1.00 97.75 87 SER A C 1
ATOM 677 O O . SER A 1 87 ? -7.356 -12.128 9.680 1.00 97.75 87 SER A O 1
ATOM 679 N N . ARG A 1 88 ? -5.861 -11.131 11.024 1.00 97.88 88 ARG A N 1
ATOM 680 C CA . ARG A 1 88 ? -6.276 -11.818 12.260 1.00 97.88 88 ARG A CA 1
ATOM 681 C C . ARG A 1 88 ? -7.576 -11.251 12.834 1.00 97.88 88 ARG A C 1
ATOM 683 O O . ARG A 1 88 ? -8.256 -11.968 13.558 1.00 97.88 88 ARG A O 1
ATOM 690 N N . CYS A 1 89 ? -7.923 -10.015 12.478 1.00 97.25 89 CYS A N 1
ATOM 691 C CA . CYS A 1 89 ? -9.215 -9.391 12.772 1.00 97.25 89 CYS A CA 1
ATOM 692 C C . CYS A 1 89 ? -10.298 -9.750 11.731 1.00 97.25 89 CYS A C 1
ATOM 694 O O . CYS A 1 89 ? -11.416 -9.257 11.811 1.00 97.25 89 CYS A O 1
ATOM 696 N N . GLY A 1 90 ? -9.990 -10.594 10.737 1.00 96.38 90 GLY A N 1
ATOM 697 C CA . GLY A 1 90 ? -10.950 -11.047 9.725 1.00 96.38 90 GLY A CA 1
ATOM 698 C C . GLY A 1 90 ? -11.024 -10.196 8.454 1.00 96.38 90 GLY A C 1
ATOM 699 O O . GLY A 1 90 ? -11.880 -10.465 7.615 1.00 96.38 90 GLY A O 1
ATOM 700 N N . PHE A 1 91 ? -10.127 -9.224 8.272 1.00 97.94 91 PHE A N 1
ATOM 701 C CA . PHE A 1 91 ? -10.048 -8.460 7.028 1.00 97.94 91 PHE A CA 1
ATOM 702 C C . PHE A 1 91 ? -9.367 -9.272 5.922 1.00 97.94 91 PHE A C 1
ATOM 704 O O . PHE A 1 91 ? -8.311 -9.878 6.118 1.00 97.94 91 PHE A O 1
ATOM 711 N N . THR A 1 92 ? -9.917 -9.198 4.715 1.00 97.94 92 THR A N 1
ATOM 712 C CA . THR A 1 92 ? -9.163 -9.457 3.485 1.00 97.94 92 THR A CA 1
ATOM 713 C C . THR A 1 92 ? -8.250 -8.264 3.226 1.00 97.94 92 THR A C 1
ATOM 715 O O . THR A 1 92 ? -8.685 -7.123 3.365 1.00 97.94 92 THR A O 1
ATOM 718 N N . THR A 1 93 ? -6.987 -8.514 2.880 1.00 97.44 93 THR A N 1
ATOM 719 C CA . THR A 1 93 ? -5.955 -7.471 2.782 1.00 97.44 93 THR A CA 1
ATOM 720 C C . THR A 1 93 ? -5.315 -7.482 1.402 1.00 97.44 93 THR A C 1
ATOM 722 O O . THR A 1 93 ? -4.835 -8.529 0.962 1.00 97.44 93 THR A O 1
ATOM 725 N N . GLU A 1 94 ? -5.255 -6.330 0.743 1.00 95.00 94 GLU A N 1
ATOM 726 C CA . GLU A 1 94 ? -4.655 -6.190 -0.582 1.00 95.00 94 GLU A CA 1
ATOM 727 C C . GLU A 1 94 ? -3.782 -4.922 -0.678 1.00 95.00 94 GLU A C 1
ATOM 729 O O . GLU A 1 94 ? -4.086 -3.893 -0.069 1.00 95.00 94 GLU A O 1
ATOM 734 N N . HIS A 1 95 ? -2.687 -5.000 -1.444 1.00 93.81 95 HIS A N 1
ATOM 735 C CA . HIS A 1 95 ? -1.714 -3.919 -1.678 1.00 93.81 95 HIS A CA 1
ATOM 736 C C . HIS A 1 95 ? -1.673 -3.558 -3.168 1.00 93.81 95 HIS A C 1
ATOM 738 O O . HIS A 1 95 ? -1.722 -4.460 -4.003 1.00 93.81 95 HIS A O 1
ATOM 744 N N . ASP A 1 96 ? -1.562 -2.264 -3.491 1.00 90.44 96 ASP A N 1
ATOM 745 C CA . ASP A 1 96 ? -1.537 -1.714 -4.861 1.00 90.44 96 ASP A CA 1
ATOM 746 C C . ASP A 1 96 ? -2.752 -2.168 -5.703 1.00 90.44 96 ASP A C 1
ATOM 748 O O . ASP A 1 96 ? -2.646 -2.803 -6.758 1.00 90.44 96 ASP A O 1
ATOM 752 N N . VAL A 1 97 ? -3.950 -1.874 -5.188 1.00 90.25 97 VAL A N 1
ATOM 753 C CA . VAL A 1 97 ? -5.229 -2.387 -5.703 1.00 90.25 97 VAL A CA 1
ATOM 754 C C . VAL A 1 97 ? -5.829 -1.438 -6.724 1.00 90.25 97 VAL A C 1
ATOM 756 O O . VAL A 1 97 ? -5.853 -0.225 -6.532 1.00 90.25 97 VAL A O 1
ATOM 759 N N . ARG A 1 98 ? -6.396 -1.980 -7.805 1.00 91.50 98 ARG A N 1
ATOM 760 C CA . ARG A 1 98 ? -7.142 -1.194 -8.797 1.00 91.50 98 ARG A CA 1
ATOM 761 C C . ARG A 1 98 ? -8.640 -1.278 -8.535 1.00 91.50 98 ARG A C 1
ATOM 763 O O . ARG A 1 98 ? -9.276 -2.272 -8.871 1.00 91.50 98 ARG A O 1
ATOM 770 N N . LEU A 1 99 ? -9.203 -0.197 -8.009 1.00 88.06 99 LEU A N 1
ATOM 771 C CA . LEU A 1 99 ? -10.642 -0.037 -7.817 1.00 88.06 99 LEU A CA 1
ATOM 772 C C . LEU A 1 99 ? -11.281 0.619 -9.038 1.00 88.06 99 LEU A C 1
ATOM 774 O O . LEU A 1 99 ? -10.635 1.404 -9.734 1.00 88.06 99 LEU A O 1
ATOM 778 N N . ALA A 1 100 ? -12.547 0.301 -9.313 1.00 84.94 100 ALA A N 1
ATOM 779 C CA . ALA A 1 100 ? -13.312 1.016 -10.331 1.00 84.94 100 ALA A CA 1
ATOM 780 C C . ALA A 1 100 ? -13.364 2.508 -9.968 1.00 84.94 100 ALA A C 1
ATOM 782 O O . ALA A 1 100 ? -13.596 2.859 -8.815 1.00 84.94 100 ALA A O 1
ATOM 783 N N . ASP A 1 101 ? -13.107 3.378 -10.941 1.00 79.12 101 ASP A N 1
ATOM 784 C CA . ASP A 1 101 ? -13.159 4.824 -10.749 1.00 79.12 101 ASP A CA 1
ATOM 785 C C . ASP A 1 101 ? -14.631 5.250 -10.621 1.00 79.12 101 ASP A C 1
ATOM 787 O O . ASP A 1 101 ? -15.379 5.143 -11.600 1.00 79.12 101 ASP A O 1
ATOM 791 N N . PRO A 1 102 ? -15.069 5.756 -9.453 1.00 71.19 102 PRO A N 1
ATOM 792 C CA . PRO A 1 102 ? -16.464 6.142 -9.251 1.00 71.19 102 PRO A CA 1
ATOM 793 C C . PRO A 1 102 ? -16.891 7.304 -10.157 1.00 71.19 102 PRO A C 1
ATOM 795 O O . PRO A 1 102 ? -18.078 7.487 -10.421 1.00 71.19 102 PRO A O 1
ATOM 798 N N . LYS A 1 103 ? -15.932 8.105 -10.643 1.00 71.00 103 LYS A N 1
ATOM 799 C CA . LYS A 1 103 ? -16.188 9.288 -11.473 1.00 71.00 103 LYS A CA 1
ATOM 800 C C . LYS A 1 103 ? -16.252 8.963 -12.960 1.00 71.00 103 LYS A C 1
ATOM 802 O O . LYS A 1 103 ? -16.843 9.730 -13.719 1.00 71.00 103 LYS A O 1
ATOM 807 N N . VAL A 1 104 ? -15.612 7.877 -13.398 1.00 77.62 104 VAL A N 1
ATOM 808 C CA . VAL A 1 104 ? -15.439 7.568 -14.822 1.00 77.62 104 VAL A CA 1
ATOM 809 C C . VAL A 1 104 ? -15.734 6.088 -15.088 1.00 77.62 104 VAL A C 1
ATOM 811 O O . VAL A 1 104 ? -14.909 5.231 -14.764 1.00 77.62 104 VAL A O 1
ATOM 814 N N . PRO A 1 105 ? -16.864 5.766 -15.749 1.00 77.06 105 PRO A N 1
ATOM 815 C CA . PRO A 1 105 ? -17.194 4.395 -16.117 1.00 77.06 105 PRO A CA 1
ATOM 816 C C . PRO A 1 105 ? -16.063 3.719 -16.901 1.00 77.06 105 PRO A C 1
ATOM 818 O O . PRO A 1 105 ? -15.453 4.329 -17.780 1.00 77.06 105 PRO A O 1
ATOM 821 N N . ALA A 1 106 ? -15.800 2.447 -16.592 1.00 79.00 106 ALA A N 1
ATOM 822 C CA . ALA A 1 106 ? -14.740 1.630 -17.197 1.00 79.00 106 ALA A CA 1
ATOM 823 C C . ALA A 1 106 ? -13.297 2.145 -16.998 1.00 79.00 106 ALA A C 1
ATOM 825 O O . ALA A 1 106 ? -12.365 1.627 -17.619 1.00 79.00 106 ALA A O 1
ATOM 826 N N . ARG A 1 107 ? -13.083 3.125 -16.112 1.00 82.62 107 ARG A N 1
ATOM 827 C CA . ARG A 1 107 ? -11.753 3.499 -15.628 1.00 82.62 107 ARG A CA 1
ATOM 828 C C . ARG A 1 107 ? -11.508 2.868 -14.260 1.00 82.62 107 ARG A C 1
ATOM 830 O O . ARG A 1 107 ? -12.441 2.531 -13.541 1.00 82.62 107 ARG A O 1
ATOM 837 N N . TYR A 1 108 ? -10.235 2.704 -13.923 1.00 83.19 108 TYR A N 1
ATOM 838 C CA . TYR A 1 108 ? -9.797 2.230 -12.617 1.00 83.19 108 TYR A CA 1
ATOM 839 C C . TYR A 1 108 ? -8.821 3.230 -12.007 1.00 83.19 108 TYR A C 1
ATOM 841 O O . TYR A 1 108 ? -7.971 3.769 -12.728 1.00 83.19 108 TYR A O 1
ATOM 849 N N . GLN A 1 109 ? -8.903 3.410 -10.694 1.00 84.94 109 GLN A N 1
ATOM 850 C CA . GLN A 1 109 ? -7.938 4.144 -9.884 1.00 84.94 109 GLN A CA 1
ATOM 851 C C . GLN A 1 109 ? -7.161 3.173 -8.990 1.00 84.94 109 GLN A C 1
ATOM 853 O O . GLN A 1 109 ? -7.730 2.213 -8.478 1.00 84.94 109 GLN A O 1
ATOM 858 N N . SER A 1 110 ? -5.855 3.393 -8.839 1.00 89.06 110 SER A N 1
ATOM 859 C CA . SER A 1 110 ? -5.034 2.623 -7.903 1.00 89.06 110 SER A CA 1
ATOM 860 C C . SER A 1 110 ? -5.167 3.195 -6.495 1.00 89.06 110 SER A C 1
ATOM 862 O O . SER A 1 110 ? -5.183 4.418 -6.344 1.00 89.06 110 SER A O 1
ATOM 864 N N . VAL A 1 111 ? -5.235 2.331 -5.490 1.00 93.19 111 VAL A N 1
ATOM 865 C CA . VAL A 1 111 ? -5.154 2.668 -4.063 1.00 93.19 111 VAL A CA 1
ATOM 866 C C . VAL A 1 111 ? -4.036 1.848 -3.429 1.00 93.19 111 VAL A C 1
ATOM 868 O O . VAL A 1 111 ? -3.820 0.702 -3.829 1.00 93.19 111 VAL A O 1
ATOM 871 N N . ASP A 1 112 ? -3.318 2.421 -2.466 1.00 94.62 112 ASP A N 1
ATOM 872 C CA . ASP A 1 112 ? -2.118 1.766 -1.933 1.00 94.62 112 ASP A CA 1
ATOM 873 C C . ASP A 1 112 ? -2.467 0.523 -1.112 1.00 94.62 112 ASP A C 1
ATOM 875 O O . ASP A 1 112 ? -1.817 -0.512 -1.251 1.00 94.62 112 ASP A O 1
ATOM 879 N N . MET A 1 113 ? -3.502 0.595 -0.271 1.00 97.50 113 MET A N 1
ATOM 880 C CA . MET A 1 113 ? -3.914 -0.512 0.592 1.00 97.50 113 MET A CA 1
ATOM 881 C C . MET A 1 113 ? -5.435 -0.573 0.704 1.00 97.50 113 MET A C 1
ATOM 883 O O . MET A 1 113 ? -6.090 0.452 0.902 1.00 97.50 113 MET A O 1
ATOM 887 N N . LEU A 1 114 ? -5.984 -1.783 0.628 1.00 98.06 114 LEU A N 1
ATOM 888 C CA . LEU A 1 114 ? -7.402 -2.055 0.828 1.00 98.06 114 LEU A CA 1
ATOM 889 C C . LEU A 1 114 ? -7.579 -3.165 1.866 1.00 98.06 114 LEU A C 1
ATOM 891 O O . LEU A 1 114 ? -6.976 -4.234 1.760 1.00 98.06 114 LEU A O 1
ATOM 895 N N . PHE A 1 115 ? -8.449 -2.909 2.837 1.00 98.12 115 PHE A N 1
ATOM 896 C CA . PHE A 1 115 ? -8.853 -3.856 3.868 1.00 98.12 115 PHE A CA 1
ATOM 897 C C . PHE A 1 115 ? -10.372 -4.007 3.820 1.00 98.12 115 PHE A C 1
ATOM 899 O O . PHE A 1 115 ? -11.077 -3.005 3.885 1.00 98.12 115 PHE A O 1
ATOM 906 N N . VAL A 1 116 ? -10.884 -5.229 3.681 1.00 97.62 116 VAL A N 1
ATOM 907 C CA . VAL A 1 116 ? -12.332 -5.482 3.557 1.00 97.62 116 VAL A CA 1
ATOM 908 C C . VAL A 1 116 ? -12.778 -6.540 4.550 1.00 97.62 116 VAL A C 1
ATOM 910 O O . VAL A 1 116 ? -12.212 -7.633 4.574 1.00 97.62 116 VAL A O 1
ATOM 913 N N . ASP A 1 117 ? -13.814 -6.240 5.321 1.00 95.25 117 ASP A N 1
ATOM 914 C CA . ASP A 1 117 ? -14.534 -7.199 6.158 1.00 95.25 117 ASP A CA 1
ATOM 915 C C . ASP A 1 117 ? -16.046 -7.167 5.847 1.00 95.25 117 ASP A C 1
ATOM 917 O O . ASP A 1 117 ? -16.469 -6.714 4.780 1.00 95.25 117 ASP A O 1
ATOM 921 N N . ASP A 1 118 ? -16.871 -7.705 6.745 1.00 91.31 118 ASP A N 1
ATOM 922 C CA . ASP A 1 118 ? -18.329 -7.680 6.624 1.00 91.31 118 ASP A CA 1
ATOM 923 C C . ASP A 1 118 ? -18.955 -6.302 6.908 1.00 91.31 118 ASP A C 1
ATOM 925 O O . ASP A 1 118 ? -20.103 -6.067 6.526 1.00 91.31 118 ASP A O 1
ATOM 929 N N . GLY A 1 119 ? -18.212 -5.392 7.543 1.00 87.62 119 GLY A N 1
ATOM 930 C CA . GLY A 1 119 ? -18.613 -4.017 7.835 1.00 87.62 119 GLY A CA 1
ATOM 931 C C . GLY A 1 119 ? -18.331 -3.030 6.701 1.00 87.62 119 GLY A C 1
ATOM 932 O O . GLY A 1 119 ? -18.960 -1.974 6.652 1.00 87.62 119 GLY A O 1
ATOM 933 N N . GLY A 1 120 ? -17.436 -3.368 5.770 1.00 93.00 120 GLY A N 1
ATOM 934 C CA . GLY A 1 120 ? -17.166 -2.573 4.574 1.00 93.00 120 GLY A CA 1
ATOM 935 C C . GLY A 1 120 ? -15.697 -2.572 4.163 1.00 93.00 120 GLY A C 1
ATOM 936 O O . GLY A 1 120 ? -14.892 -3.385 4.612 1.00 93.00 120 GLY A O 1
ATOM 937 N N . GLY A 1 121 ? -15.349 -1.655 3.259 1.00 96.38 121 GLY A N 1
ATOM 938 C CA . GLY A 1 121 ? -13.977 -1.469 2.794 1.00 96.38 121 GLY A CA 1
ATOM 939 C C . GLY A 1 121 ? -13.314 -0.254 3.437 1.00 96.38 121 GLY A C 1
ATOM 940 O O . GLY A 1 121 ? -13.876 0.838 3.433 1.00 96.38 121 GLY A O 1
ATOM 941 N N . VAL A 1 122 ? -12.085 -0.421 3.913 1.00 97.81 122 VAL A N 1
ATOM 942 C CA . VAL A 1 122 ? -11.204 0.656 4.371 1.00 97.81 122 VAL A CA 1
ATOM 943 C C . VAL A 1 122 ? -10.023 0.777 3.416 1.00 97.81 122 VAL A C 1
ATOM 945 O O . VAL A 1 122 ? -9.285 -0.182 3.189 1.00 97.81 122 VAL A O 1
ATOM 948 N N . VAL A 1 123 ? -9.826 1.973 2.872 1.00 97.88 123 VAL A N 1
ATOM 949 C CA . VAL A 1 123 ? -8.686 2.334 2.033 1.00 97.88 123 VAL A CA 1
ATOM 950 C C . VAL A 1 123 ? -7.676 3.125 2.850 1.00 97.88 123 VAL A C 1
ATOM 952 O O . VAL A 1 123 ? -8.025 4.116 3.498 1.00 97.88 123 VAL A O 1
ATOM 955 N N . ILE A 1 124 ? -6.411 2.709 2.773 1.00 97.88 124 ILE A N 1
ATOM 956 C CA . ILE A 1 124 ? -5.286 3.449 3.340 1.00 97.88 124 ILE A CA 1
ATOM 957 C C . ILE A 1 124 ? -4.349 3.889 2.215 1.00 97.88 124 ILE A C 1
ATOM 959 O O . ILE A 1 124 ? -3.857 3.065 1.448 1.00 97.88 124 ILE A O 1
ATOM 963 N N . GLU A 1 125 ? -4.108 5.195 2.129 1.00 95.56 125 GLU A N 1
ATOM 964 C CA . GLU A 1 125 ? -3.176 5.822 1.179 1.00 95.56 125 GLU A CA 1
ATOM 965 C C . GLU A 1 125 ? -1.905 6.259 1.921 1.00 95.56 125 GLU A C 1
ATOM 967 O O . GLU A 1 125 ? -1.999 6.765 3.043 1.00 95.56 125 GLU A O 1
ATOM 972 N N . PHE A 1 126 ? -0.727 6.105 1.315 1.00 93.31 126 PHE A N 1
ATOM 973 C CA . PHE A 1 126 ? 0.553 6.534 1.875 1.00 93.31 126 PHE A CA 1
ATOM 974 C C . PHE A 1 126 ? 1.228 7.579 0.980 1.00 93.31 126 PHE A C 1
ATOM 976 O O . PHE A 1 126 ? 1.872 7.278 -0.025 1.00 93.31 126 PHE A O 1
ATOM 983 N N . ASP A 1 127 ? 1.171 8.838 1.406 1.00 88.25 127 ASP A N 1
ATOM 984 C CA . ASP A 1 127 ? 1.785 9.941 0.680 1.00 88.25 127 ASP A CA 1
ATOM 985 C C . ASP A 1 127 ? 3.149 10.301 1.267 1.00 88.25 127 ASP A C 1
ATOM 987 O O . ASP A 1 127 ? 3.264 10.983 2.291 1.00 88.25 127 ASP A O 1
ATOM 991 N N . GLY A 1 128 ? 4.207 9.877 0.574 1.00 80.31 128 GLY A N 1
ATOM 992 C CA . GLY A 1 128 ? 5.572 10.271 0.911 1.00 80.31 128 GLY A CA 1
ATOM 993 C C . GLY A 1 128 ? 5.889 11.725 0.554 1.00 80.31 128 GLY A C 1
ATOM 994 O O . GLY A 1 128 ? 5.439 12.251 -0.463 1.00 80.31 128 GLY A O 1
ATOM 995 N N . SER A 1 129 ? 6.747 12.389 1.329 1.00 70.56 129 SER A N 1
ATOM 996 C CA . SER A 1 129 ? 6.986 13.839 1.183 1.00 70.56 129 SER A CA 1
ATOM 997 C C . SER A 1 129 ? 7.963 14.251 0.071 1.00 70.56 129 SER A C 1
ATOM 999 O O . SER A 1 129 ? 8.396 15.402 0.004 1.00 70.56 129 SER A O 1
ATOM 1001 N N . TYR A 1 130 ? 8.332 13.329 -0.823 1.00 60.94 130 TYR A N 1
ATOM 1002 C CA . TYR A 1 130 ? 9.199 13.605 -1.978 1.00 60.94 130 TYR A CA 1
ATOM 1003 C C . TYR A 1 130 ? 8.500 14.408 -3.092 1.00 60.94 130 TYR A C 1
ATOM 1005 O O . TYR A 1 130 ? 9.163 14.863 -4.024 1.00 60.94 130 TYR A O 1
ATOM 1013 N N . TRP A 1 131 ? 7.182 14.603 -3.001 1.00 54.06 131 TRP A N 1
ATOM 1014 C CA . TRP A 1 131 ? 6.361 15.221 -4.041 1.00 54.06 131 TRP A CA 1
ATOM 1015 C C . TRP A 1 131 ? 6.059 16.701 -3.751 1.00 54.06 131 TRP A C 1
ATOM 1017 O O . TRP A 1 131 ? 5.801 17.091 -2.614 1.00 54.06 131 TRP A O 1
ATOM 1027 N N . HIS A 1 132 ? 6.077 17.545 -4.791 1.00 56.34 132 HIS A N 1
ATOM 1028 C CA . HIS A 1 132 ? 5.770 18.977 -4.687 1.00 56.34 132 HIS A CA 1
ATOM 1029 C C . HIS A 1 132 ? 4.321 19.209 -4.208 1.00 56.34 132 HIS A C 1
ATOM 1031 O O . HIS A 1 132 ? 3.366 18.980 -4.949 1.00 56.34 132 HIS A O 1
ATOM 1037 N N . ALA A 1 133 ? 4.174 19.695 -2.971 1.00 57.41 133 ALA A N 1
ATOM 1038 C CA . ALA A 1 133 ? 2.915 19.761 -2.219 1.00 57.41 133 ALA A CA 1
ATOM 1039 C C . ALA A 1 133 ? 1.802 20.641 -2.832 1.00 57.41 133 ALA A C 1
ATOM 1041 O O . ALA A 1 133 ? 0.635 20.455 -2.512 1.00 57.41 133 ALA A O 1
ATOM 1042 N N . ALA A 1 134 ? 2.113 21.604 -3.705 1.00 57.97 134 ALA A N 1
ATOM 1043 C CA . ALA A 1 134 ? 1.119 22.591 -4.144 1.00 57.97 134 ALA A CA 1
ATOM 1044 C C . ALA A 1 134 ? 0.148 22.080 -5.230 1.00 57.97 134 ALA A C 1
ATOM 1046 O O . ALA A 1 134 ? -1.013 22.482 -5.247 1.00 57.97 134 ALA A O 1
ATOM 1047 N N . GLU A 1 135 ? 0.592 21.197 -6.133 1.00 56.81 135 GLU A N 1
ATOM 1048 C CA . GLU A 1 135 ? -0.211 20.784 -7.299 1.00 56.81 135 GLU A CA 1
ATOM 1049 C C . GLU A 1 135 ? -1.092 19.552 -7.034 1.00 56.81 135 GLU A C 1
ATOM 1051 O O . GLU A 1 135 ? -2.092 19.354 -7.724 1.00 56.81 135 GLU A O 1
ATOM 1056 N N . ARG A 1 136 ? -0.765 18.732 -6.024 1.00 65.81 136 ARG A N 1
ATOM 1057 C CA . ARG A 1 136 ? -1.482 17.472 -5.752 1.00 65.81 136 ARG A CA 1
ATOM 1058 C C . ARG A 1 136 ? -2.597 17.563 -4.719 1.00 65.81 136 ARG A C 1
ATOM 1060 O O . ARG A 1 136 ? -3.479 16.715 -4.758 1.00 65.81 136 ARG A O 1
ATOM 1067 N N . ASN A 1 137 ? -2.647 18.610 -3.895 1.00 71.44 137 ASN A N 1
ATOM 1068 C CA . ASN A 1 137 ? -3.668 18.742 -2.847 1.00 71.44 137 ASN A CA 1
ATOM 1069 C C . ASN A 1 137 ? -5.106 18.622 -3.381 1.00 71.44 137 ASN A C 1
ATOM 1071 O O . ASN A 1 137 ? -5.947 17.985 -2.752 1.00 71.44 137 ASN A O 1
ATOM 1075 N N . ARG A 1 138 ? -5.387 19.192 -4.564 1.00 76.44 138 ARG A N 1
ATOM 1076 C CA . ARG A 1 138 ? -6.707 19.066 -5.201 1.00 76.44 138 ARG A CA 1
ATOM 1077 C C . ARG A 1 138 ? -6.979 17.632 -5.650 1.00 76.44 138 ARG A C 1
ATOM 1079 O O . ARG A 1 138 ? -8.014 17.089 -5.300 1.00 76.44 138 ARG A O 1
ATOM 1086 N N . THR A 1 139 ? -6.045 17.020 -6.375 1.00 81.56 139 THR A N 1
ATOM 1087 C CA . THR A 1 139 ? -6.169 15.636 -6.860 1.00 81.56 139 THR A CA 1
ATOM 1088 C C . THR A 1 139 ? -6.328 14.642 -5.712 1.00 81.56 139 THR A C 1
ATOM 1090 O O . THR A 1 139 ? -7.123 13.710 -5.803 1.00 81.56 139 THR A O 1
ATOM 1093 N N . ASP A 1 140 ? -5.600 14.856 -4.619 1.00 84.88 140 ASP A N 1
ATOM 1094 C CA . ASP A 1 140 ? -5.671 14.032 -3.421 1.00 84.88 140 ASP A CA 1
ATOM 1095 C C . ASP A 1 140 ? -7.037 14.133 -2.754 1.00 84.88 140 ASP A C 1
ATOM 1097 O O . ASP A 1 140 ? -7.663 13.107 -2.486 1.00 84.88 140 ASP A O 1
ATOM 1101 N N . ARG A 1 141 ? -7.531 15.362 -2.553 1.00 87.50 141 ARG A N 1
ATOM 1102 C CA . ARG A 1 141 ? -8.867 15.576 -1.999 1.00 87.50 141 ARG A CA 1
ATOM 1103 C C . ARG A 1 141 ? -9.943 14.987 -2.903 1.00 87.50 141 ARG A C 1
ATOM 1105 O O . ARG A 1 141 ? -10.798 14.256 -2.422 1.00 87.50 141 ARG A O 1
ATOM 1112 N N . ASP A 1 142 ? -9.833 15.216 -4.207 1.00 87.69 142 ASP A N 1
ATOM 1113 C CA . ASP A 1 142 ? -10.740 14.667 -5.208 1.00 87.69 142 ASP A CA 1
ATOM 1114 C C . ASP A 1 142 ? -10.782 13.133 -5.157 1.00 87.69 142 ASP A C 1
ATOM 1116 O O . ASP A 1 142 ? -11.858 12.555 -5.328 1.00 87.69 142 ASP A O 1
ATOM 1120 N N . LYS A 1 143 ? -9.637 12.467 -4.954 1.00 88.62 143 LYS A N 1
ATOM 1121 C CA . LYS A 1 143 ? -9.552 11.006 -4.807 1.00 88.62 143 LYS A CA 1
ATOM 1122 C C . LYS A 1 143 ? -10.193 10.543 -3.498 1.00 88.62 143 LYS A C 1
ATOM 1124 O O . LYS A 1 143 ? -10.989 9.609 -3.524 1.00 88.62 143 LYS A O 1
ATOM 1129 N N . THR A 1 144 ? -9.899 11.218 -2.387 1.00 91.81 144 THR A N 1
ATOM 1130 C CA . THR A 1 144 ? -10.510 10.931 -1.080 1.00 91.81 144 THR A CA 1
ATOM 1131 C C . THR A 1 144 ? -12.033 11.058 -1.148 1.00 91.81 144 THR A C 1
ATOM 1133 O O . THR A 1 144 ? -12.734 10.118 -0.790 1.00 91.81 144 THR A O 1
ATOM 1136 N N . ASP A 1 145 ? -12.554 12.153 -1.706 1.00 91.19 145 ASP A N 1
ATOM 1137 C CA . ASP A 1 145 ? -13.997 12.360 -1.876 1.00 91.19 145 ASP A CA 1
ATOM 1138 C C . ASP A 1 145 ? -14.631 11.290 -2.776 1.00 91.19 145 ASP A C 1
ATOM 1140 O O . ASP A 1 145 ? -15.756 10.863 -2.535 1.00 91.19 145 ASP A O 1
ATOM 1144 N N . ALA A 1 146 ? -13.927 10.823 -3.814 1.00 90.75 146 ALA A N 1
ATOM 1145 C CA . ALA A 1 146 ? -14.422 9.751 -4.681 1.00 90.75 146 ALA A CA 1
ATOM 1146 C C . ALA A 1 146 ? -14.617 8.435 -3.916 1.00 90.75 146 ALA A C 1
ATOM 1148 O O . ALA A 1 146 ? -15.627 7.766 -4.104 1.00 90.75 146 ALA A O 1
ATOM 1149 N N . LEU A 1 147 ? -13.642 8.076 -3.078 1.00 92.75 147 LEU A N 1
ATOM 1150 C CA . LEU A 1 147 ? -13.663 6.854 -2.278 1.00 92.75 147 LEU A CA 1
ATOM 1151 C C . LEU A 1 147 ? -14.730 6.921 -1.179 1.00 92.75 147 LEU A C 1
ATOM 1153 O O . LEU A 1 147 ? -15.496 5.975 -1.031 1.00 92.75 147 LEU A O 1
ATOM 1157 N N . LEU A 1 148 ? -14.841 8.058 -0.485 1.00 93.00 148 LEU A N 1
ATOM 1158 C CA . LEU A 1 148 ? -15.888 8.283 0.517 1.00 93.00 148 LEU A CA 1
ATOM 1159 C C . LEU A 1 148 ? -17.294 8.193 -0.098 1.00 93.00 148 LEU A C 1
ATOM 1161 O O . LEU A 1 148 ? -18.171 7.551 0.464 1.00 93.00 148 LEU A O 1
ATOM 1165 N N . ASN A 1 149 ? -17.505 8.780 -1.282 1.00 91.88 149 ASN A N 1
ATOM 1166 C CA . ASN A 1 149 ? -18.782 8.684 -2.006 1.00 91.88 149 ASN A CA 1
ATOM 1167 C C . ASN A 1 149 ? -19.095 7.267 -2.521 1.00 91.88 149 ASN A C 1
ATOM 1169 O O . ASN A 1 149 ? -20.215 7.017 -2.960 1.00 91.88 149 ASN A O 1
ATOM 1173 N N . ALA A 1 150 ? -18.109 6.370 -2.520 1.00 90.75 150 ALA A N 1
ATOM 1174 C CA . ALA A 1 150 ? -18.263 4.955 -2.841 1.00 90.75 150 ALA A CA 1
ATOM 1175 C C . ALA A 1 150 ? -18.335 4.078 -1.573 1.00 90.75 150 ALA A C 1
ATOM 1177 O O . ALA A 1 150 ? -18.096 2.876 -1.659 1.00 90.75 150 ALA A O 1
ATOM 1178 N N . ASP A 1 151 ? -18.653 4.682 -0.420 1.00 93.44 151 ASP A N 1
ATOM 1179 C CA . ASP A 1 151 ? -18.840 4.040 0.888 1.00 93.44 151 ASP A CA 1
ATOM 1180 C C . ASP A 1 151 ? -17.593 3.334 1.454 1.00 93.44 151 ASP A C 1
ATOM 1182 O O . ASP A 1 151 ? -17.695 2.444 2.299 1.00 93.44 151 ASP A O 1
ATOM 1186 N N . TYR A 1 152 ? -16.394 3.754 1.037 1.00 95.44 152 TYR A N 1
ATOM 1187 C CA . TYR A 1 152 ? -15.155 3.330 1.690 1.00 95.44 152 TYR A CA 1
ATOM 1188 C C . TYR A 1 152 ? -14.836 4.217 2.897 1.00 95.44 152 TYR A C 1
ATOM 1190 O O . TYR A 1 152 ? -14.900 5.444 2.812 1.00 95.44 152 TYR A O 1
ATOM 1198 N N . GLY A 1 153 ? -14.373 3.613 3.993 1.00 96.88 153 GLY A N 1
ATOM 1199 C CA . GLY A 1 153 ? -13.585 4.332 4.994 1.00 96.88 153 GLY A CA 1
ATOM 1200 C C . GLY A 1 153 ? -12.242 4.732 4.382 1.00 96.88 153 GLY A C 1
ATOM 1201 O O . GLY A 1 153 ? -11.610 3.918 3.716 1.00 96.88 153 GLY A O 1
ATOM 1202 N N . VAL A 1 154 ? -11.796 5.976 4.561 1.00 96.94 154 VAL A N 1
ATOM 1203 C CA . VAL A 1 154 ? -10.535 6.456 3.968 1.00 96.94 154 VAL A CA 1
ATOM 1204 C C . VAL A 1 154 ? -9.637 7.035 5.046 1.00 96.94 154 VAL A C 1
ATOM 1206 O O . VAL A 1 154 ? -10.057 7.912 5.799 1.00 96.94 154 VAL A O 1
ATOM 1209 N N . LEU A 1 155 ? -8.389 6.571 5.096 1.00 97.62 155 LEU A N 1
ATOM 1210 C CA . LEU A 1 155 ? -7.342 7.163 5.920 1.00 97.62 155 LEU A CA 1
ATOM 1211 C C . LEU A 1 155 ? -6.077 7.381 5.093 1.00 97.62 155 LEU A C 1
ATOM 1213 O O . LEU A 1 155 ? -5.525 6.461 4.501 1.00 97.62 155 LEU A O 1
ATOM 1217 N N . ARG A 1 156 ? -5.584 8.611 5.063 1.00 95.75 156 ARG A N 1
ATOM 1218 C CA . ARG A 1 156 ? -4.427 9.004 4.266 1.00 95.75 156 ARG A CA 1
ATOM 1219 C C . ARG A 1 156 ? -3.256 9.349 5.171 1.00 95.75 156 ARG A C 1
ATOM 1221 O O . ARG A 1 156 ? -3.270 10.363 5.864 1.00 95.75 156 ARG A O 1
ATOM 1228 N N . VAL A 1 157 ? -2.234 8.507 5.165 1.00 95.56 157 VAL A N 1
ATOM 1229 C CA . VAL A 1 157 ? -0.984 8.712 5.895 1.00 95.56 157 VAL A CA 1
ATOM 1230 C C . VAL A 1 157 ? -0.143 9.745 5.147 1.00 95.56 157 VAL A C 1
ATOM 1232 O O . VAL A 1 157 ? 0.224 9.538 3.994 1.00 95.56 157 VAL A O 1
ATOM 1235 N N . ARG A 1 158 ? 0.161 10.873 5.795 1.00 92.19 158 ARG A N 1
ATOM 1236 C CA . ARG A 1 158 ? 0.900 11.999 5.204 1.00 92.19 158 ARG A CA 1
ATOM 1237 C C . ARG A 1 158 ? 2.266 12.146 5.859 1.00 92.19 158 ARG A C 1
ATOM 1239 O O . ARG A 1 158 ? 2.350 12.542 7.022 1.00 92.19 158 ARG A O 1
ATOM 1246 N N . GLU A 1 159 ? 3.347 11.889 5.125 1.00 90.75 159 GLU A N 1
ATOM 1247 C CA . GLU A 1 159 ? 4.687 12.183 5.640 1.00 90.75 159 GLU A CA 1
ATOM 1248 C C . GLU A 1 159 ? 4.922 13.696 5.764 1.00 90.75 159 GLU A C 1
ATOM 1250 O O . GLU A 1 159 ? 4.653 14.473 4.845 1.00 90.75 159 GLU A O 1
ATOM 1255 N N . THR A 1 160 ? 5.528 14.135 6.867 1.00 84.81 160 THR A N 1
ATOM 1256 C CA . THR A 1 160 ? 5.960 15.530 7.003 1.00 84.81 160 THR A CA 1
ATOM 1257 C C . THR A 1 160 ? 6.980 15.907 5.911 1.00 84.81 160 THR A C 1
ATOM 1259 O O . THR A 1 160 ? 7.837 15.095 5.540 1.00 84.81 160 THR A O 1
ATOM 1262 N N . PRO A 1 161 ? 6.940 17.143 5.371 1.00 85.62 161 PRO A N 1
ATOM 1263 C CA . PRO A 1 161 ? 6.107 18.285 5.768 1.00 85.62 161 PRO A CA 1
ATOM 1264 C C . PRO A 1 161 ? 4.806 18.451 4.953 1.00 85.62 161 PRO A C 1
ATOM 1266 O O . PRO A 1 161 ? 4.355 19.583 4.781 1.00 85.62 161 PRO A O 1
ATOM 1269 N N . LEU A 1 162 ? 4.217 17.381 4.404 1.00 83.06 162 LEU A N 1
ATOM 1270 C CA . LEU A 1 162 ? 2.950 17.505 3.674 1.00 83.06 162 LEU A CA 1
ATOM 1271 C C . LEU A 1 162 ? 1.856 18.080 4.585 1.00 83.06 162 LEU A C 1
ATOM 1273 O O . LEU A 1 162 ? 1.745 17.718 5.757 1.00 83.06 162 LEU A O 1
ATOM 1277 N N . GLN A 1 163 ? 1.074 19.014 4.046 1.00 80.88 163 GLN A N 1
ATOM 1278 C CA . GLN A 1 163 ? -0.007 19.659 4.782 1.00 80.88 163 GLN A CA 1
ATOM 1279 C C . GLN A 1 163 ? -1.204 18.715 4.880 1.00 80.88 163 GLN A C 1
ATOM 1281 O O . GLN A 1 163 ? -1.657 18.213 3.854 1.00 80.88 163 GLN A O 1
ATOM 1286 N N . CYS A 1 164 ? -1.755 18.560 6.087 1.00 81.31 164 CYS A N 1
ATOM 1287 C CA . CYS A 1 164 ? -3.013 17.847 6.259 1.00 81.31 164 CYS A CA 1
ATOM 1288 C C . CYS A 1 164 ? -4.202 18.676 5.752 1.00 81.31 164 CYS A C 1
ATOM 1290 O O . CYS A 1 164 ? -4.337 19.850 6.108 1.00 81.31 164 CYS A O 1
ATOM 1292 N N . LEU A 1 165 ? -5.071 18.066 4.948 1.00 77.38 165 LEU A N 1
ATOM 1293 C CA . LEU A 1 165 ? -6.196 18.734 4.279 1.00 77.38 165 LEU A CA 1
ATOM 1294 C C . LEU A 1 165 ? -7.572 18.413 4.884 1.00 77.38 165 LEU A C 1
ATOM 1296 O O . LEU A 1 165 ? -8.557 19.036 4.490 1.00 77.38 165 LEU A O 1
ATOM 1300 N N . GLY A 1 166 ? -7.665 17.466 5.823 1.00 84.06 166 GLY A N 1
ATOM 1301 C CA . GLY A 1 166 ? -8.946 17.038 6.389 1.00 84.06 166 GLY A CA 1
ATOM 1302 C C . GLY A 1 166 ? -8.831 16.010 7.522 1.00 84.06 166 GLY A C 1
ATOM 1303 O O . GLY A 1 166 ? -7.722 15.624 7.894 1.00 84.06 166 GLY A O 1
ATOM 1304 N N . PRO A 1 167 ? -9.973 15.578 8.089 1.00 87.06 167 PRO A N 1
ATOM 1305 C CA . PRO A 1 167 ? -10.033 14.629 9.207 1.00 87.06 167 PRO A CA 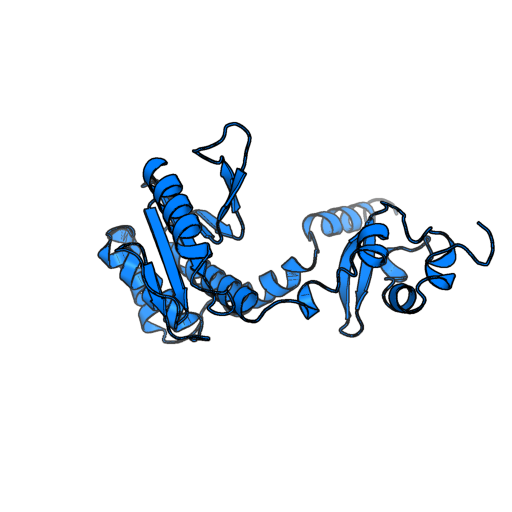1
ATOM 1306 C C . PRO A 1 167 ? -9.682 13.181 8.822 1.00 87.06 167 PRO A C 1
ATOM 1308 O O . PRO A 1 167 ? -9.425 12.361 9.710 1.00 87.06 167 PRO A O 1
ATOM 1311 N N . GLU A 1 168 ? -9.649 12.874 7.522 1.00 92.62 168 GLU A N 1
ATOM 1312 C CA . GLU A 1 168 ? -9.206 11.591 6.962 1.00 92.62 168 GLU A CA 1
ATOM 1313 C C . GLU A 1 168 ? -7.678 11.499 6.829 1.00 92.62 168 GLU A C 1
ATOM 1315 O O . GLU A 1 168 ? -7.172 10.540 6.256 1.00 92.62 168 GLU A O 1
ATOM 1320 N N . GLU A 1 169 ? -6.917 12.490 7.303 1.00 92.44 169 GLU A N 1
ATOM 1321 C CA . GLU A 1 169 ? -5.463 12.524 7.136 1.00 92.44 169 GLU A CA 1
ATOM 1322 C C . GLU A 1 169 ? -4.718 12.291 8.458 1.00 92.44 169 GLU A C 1
ATOM 1324 O O . GLU A 1 169 ? -5.020 12.898 9.487 1.00 92.44 169 GLU A O 1
ATOM 1329 N N . LEU A 1 170 ? -3.709 11.419 8.418 1.00 95.19 170 LEU A N 1
ATOM 1330 C CA . LEU A 1 170 ? -2.863 11.042 9.548 1.00 95.19 170 LEU A CA 1
ATOM 1331 C C . LEU A 1 170 ? -1.422 11.517 9.300 1.00 95.19 170 LEU A C 1
ATOM 1333 O O . LEU A 1 170 ? -0.697 10.878 8.533 1.00 95.19 170 LEU A O 1
ATOM 1337 N N . PRO A 1 171 ? -0.975 12.621 9.926 1.00 94.19 171 PRO A N 1
ATOM 1338 C CA . PRO A 1 171 ? 0.394 13.091 9.768 1.00 94.19 171 PRO A CA 1
ATOM 1339 C C . PRO A 1 171 ? 1.380 12.153 10.465 1.00 94.19 171 PRO A C 1
ATOM 1341 O O . PRO A 1 171 ? 1.203 11.804 11.634 1.00 94.19 171 PRO A O 1
ATOM 1344 N N . VAL A 1 172 ? 2.466 11.810 9.776 1.00 94.19 172 VAL A N 1
ATOM 1345 C CA . VAL A 1 172 ? 3.568 11.010 10.323 1.00 94.19 172 VAL A CA 1
ATOM 1346 C C . VAL A 1 172 ? 4.921 11.654 10.014 1.00 94.19 172 VAL A C 1
ATOM 1348 O O . VAL A 1 172 ? 5.088 12.267 8.958 1.00 94.19 172 VAL A O 1
ATOM 1351 N N . PRO A 1 173 ? 5.922 11.563 10.908 1.00 91.81 173 PRO A N 1
ATOM 1352 C CA . PRO A 1 173 ? 7.270 12.025 10.604 1.00 91.81 173 PRO A CA 1
ATOM 1353 C C . PRO A 1 173 ? 7.838 11.347 9.353 1.00 91.81 173 PRO A C 1
ATOM 1355 O O . PRO A 1 173 ? 7.675 10.143 9.165 1.00 91.81 173 PRO A O 1
ATOM 1358 N N . LYS A 1 174 ? 8.560 12.105 8.524 1.00 88.62 174 LYS A N 1
ATOM 1359 C CA . LYS A 1 174 ? 9.300 11.545 7.388 1.00 88.62 174 LYS A CA 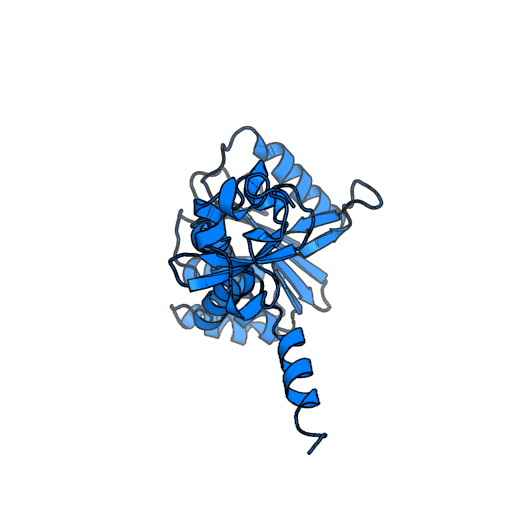1
ATOM 1360 C C . LYS A 1 174 ? 10.227 10.410 7.829 1.00 88.62 174 LYS A C 1
ATOM 1362 O O . LYS A 1 174 ? 11.002 10.590 8.770 1.00 88.62 174 LYS A O 1
ATOM 1367 N N . ASN A 1 175 ? 10.210 9.292 7.103 1.00 85.12 175 ASN A N 1
ATOM 1368 C CA . ASN A 1 175 ? 10.984 8.089 7.420 1.00 85.12 175 ASN A CA 1
ATOM 1369 C C . ASN A 1 175 ? 10.704 7.526 8.826 1.0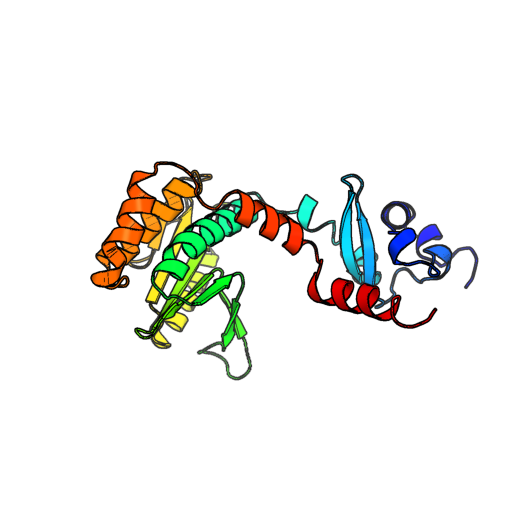0 85.12 175 ASN A C 1
ATOM 1371 O O . ASN A 1 175 ? 11.598 6.942 9.446 1.00 85.12 175 ASN A O 1
ATOM 1375 N N . GLN A 1 176 ? 9.493 7.724 9.358 1.00 91.12 176 GLN A N 1
ATOM 1376 C CA . GLN A 1 176 ? 9.097 7.088 10.608 1.00 91.12 176 GLN A CA 1
ATOM 1377 C C . GLN A 1 176 ? 9.217 5.561 10.486 1.00 91.12 176 GLN A C 1
ATOM 1379 O O . GLN A 1 176 ? 8.959 4.972 9.438 1.00 91.12 176 GLN A O 1
ATOM 1384 N N . HIS A 1 177 ? 9.635 4.920 11.579 1.00 92.56 177 HIS A N 1
ATOM 1385 C CA . HIS A 1 177 ? 9.752 3.469 11.635 1.00 92.56 177 HIS A CA 1
ATOM 1386 C C . HIS A 1 177 ? 8.394 2.797 11.327 1.00 92.56 177 HIS A C 1
ATOM 1388 O O . HIS A 1 177 ? 7.402 3.188 11.951 1.00 92.56 177 HIS A O 1
ATOM 1394 N N . PRO A 1 178 ? 8.333 1.756 10.469 1.00 92.94 178 PRO A N 1
ATOM 1395 C CA . PRO A 1 178 ? 7.073 1.151 10.024 1.00 92.94 178 PRO A CA 1
ATOM 1396 C C . PRO A 1 178 ? 6.124 0.736 11.150 1.00 92.94 178 PRO A C 1
ATOM 1398 O O . PRO A 1 178 ? 4.946 1.077 11.104 1.00 92.94 178 PRO A O 1
ATOM 1401 N N . TYR A 1 179 ? 6.642 0.094 12.206 1.00 96.00 179 TYR A N 1
ATOM 1402 C CA . TYR A 1 179 ? 5.858 -0.221 13.408 1.00 96.00 179 TYR A CA 1
ATOM 1403 C C . TYR A 1 179 ? 5.115 0.997 13.984 1.00 96.00 179 TYR A C 1
ATOM 1405 O O . TYR A 1 179 ? 3.926 0.904 14.276 1.00 96.00 179 TYR A O 1
ATOM 1413 N N . LEU A 1 180 ? 5.788 2.146 14.129 1.00 97.69 180 LEU A N 1
ATOM 1414 C CA . LEU A 1 180 ? 5.190 3.344 14.725 1.00 97.69 180 LEU A CA 1
ATOM 1415 C C . LEU A 1 180 ? 4.097 3.928 13.827 1.00 97.69 180 LEU A C 1
ATOM 1417 O O . LEU A 1 180 ? 3.063 4.362 14.331 1.00 97.69 180 LEU A O 1
ATOM 1421 N N . THR A 1 181 ? 4.309 3.899 12.511 1.00 97.56 181 THR A N 1
ATOM 1422 C CA . THR A 1 181 ? 3.312 4.322 11.523 1.00 97.56 181 THR A CA 1
ATOM 1423 C C . THR A 1 181 ? 2.096 3.394 11.543 1.00 97.56 181 THR A C 1
ATOM 1425 O O . THR A 1 181 ? 0.970 3.872 11.657 1.00 97.56 181 THR A O 1
ATOM 1428 N N . ALA A 1 182 ? 2.305 2.075 11.538 1.00 98.31 182 ALA A N 1
ATOM 1429 C CA . ALA A 1 182 ? 1.232 1.087 11.649 1.00 98.31 182 ALA A CA 1
ATOM 1430 C C . ALA A 1 182 ? 0.467 1.221 12.974 1.00 98.31 182 ALA A C 1
ATOM 1432 O O . ALA A 1 182 ? -0.759 1.196 12.989 1.00 98.31 182 ALA A O 1
ATOM 1433 N N . ALA A 1 183 ? 1.168 1.447 14.087 1.00 98.50 183 ALA A N 1
ATOM 1434 C CA . ALA A 1 183 ? 0.551 1.682 15.387 1.00 98.50 183 ALA A CA 1
ATOM 1435 C C . ALA A 1 183 ? -0.292 2.970 15.406 1.00 98.50 183 ALA A C 1
ATOM 1437 O O . ALA A 1 183 ? -1.347 3.002 16.035 1.00 98.50 183 ALA A O 1
ATOM 1438 N N . ALA A 1 184 ? 0.145 4.038 14.733 1.00 98.19 184 ALA A N 1
ATOM 1439 C CA . ALA A 1 184 ? -0.645 5.261 14.590 1.00 98.19 184 ALA A CA 1
ATOM 1440 C C . ALA A 1 184 ? -1.913 5.024 13.752 1.00 98.19 184 ALA A C 1
ATOM 1442 O O . ALA A 1 184 ? -2.992 5.460 14.148 1.00 98.19 184 ALA A O 1
ATOM 1443 N N . VAL A 1 185 ? -1.797 4.276 12.651 1.00 98.44 185 VAL A N 1
ATOM 1444 C CA . VAL A 1 185 ? -2.937 3.874 11.815 1.00 98.44 185 VAL A CA 1
ATOM 1445 C C . VAL A 1 185 ? -3.935 3.035 12.610 1.00 98.44 185 VAL A C 1
ATOM 1447 O O . VAL A 1 185 ? -5.110 3.376 12.644 1.00 98.44 185 VAL A O 1
ATOM 1450 N N . LEU A 1 186 ? -3.486 1.988 13.307 1.00 98.50 186 LEU A N 1
ATOM 1451 C CA . LEU A 1 186 ? -4.366 1.111 14.085 1.00 98.50 186 LEU A CA 1
ATOM 1452 C C . LEU A 1 186 ? -5.085 1.863 15.209 1.00 98.50 186 LEU A C 1
ATOM 1454 O O . LEU A 1 186 ? -6.282 1.673 15.395 1.00 98.50 186 LEU A O 1
ATOM 1458 N N . ARG A 1 187 ? -4.396 2.771 15.916 1.00 98.06 187 ARG A N 1
ATOM 1459 C CA . ARG A 1 187 ? -5.051 3.654 16.897 1.00 98.06 187 ARG A CA 1
ATOM 1460 C C . ARG A 1 187 ? -6.126 4.514 16.244 1.00 98.06 187 ARG A C 1
ATOM 1462 O O . ARG A 1 187 ? -7.217 4.629 16.787 1.00 98.06 187 ARG A O 1
ATOM 1469 N N . ARG A 1 188 ? -5.851 5.061 15.059 1.00 97.69 188 ARG A N 1
ATOM 1470 C CA . ARG A 1 188 ? -6.837 5.852 14.321 1.00 97.69 188 ARG A CA 1
ATOM 1471 C C . ARG A 1 188 ? -8.032 5.014 13.861 1.00 97.69 188 ARG A C 1
ATOM 1473 O O . ARG A 1 188 ? -9.154 5.493 13.927 1.00 97.69 188 ARG A O 1
ATOM 1480 N N . MET A 1 189 ? -7.816 3.767 13.446 1.00 97.31 189 MET A N 1
ATOM 1481 C CA . MET A 1 189 ? -8.903 2.841 13.108 1.00 97.31 189 MET A CA 1
ATOM 1482 C C . MET A 1 189 ? -9.770 2.499 14.329 1.00 97.31 189 MET A C 1
ATOM 1484 O O . MET A 1 189 ? -10.987 2.414 14.194 1.00 97.31 189 MET A O 1
ATOM 1488 N N . LEU A 1 190 ? -9.166 2.350 15.515 1.00 96.62 190 LEU A N 1
ATOM 1489 C CA . LEU A 1 190 ? -9.897 2.176 16.777 1.00 96.62 190 LEU A CA 1
ATOM 1490 C C . LEU A 1 190 ? -10.739 3.412 17.123 1.00 96.62 190 LEU A C 1
ATOM 1492 O O . LEU A 1 190 ? -11.899 3.270 17.482 1.00 96.62 190 LEU A O 1
ATOM 1496 N N . GLU A 1 191 ? -10.185 4.620 16.980 1.00 95.88 191 GLU A N 1
ATOM 1497 C CA . GLU A 1 191 ? -10.913 5.882 17.215 1.00 95.88 191 GLU A CA 1
ATOM 1498 C C . GLU A 1 191 ? -12.111 6.087 16.277 1.00 95.88 191 GLU A C 1
ATOM 1500 O O . GLU A 1 191 ? -13.029 6.834 16.609 1.00 95.88 191 GLU A O 1
ATOM 1505 N N . LEU A 1 192 ? -12.069 5.480 15.090 1.00 95.06 192 LEU A N 1
ATOM 1506 C CA . LEU A 1 192 ? -13.114 5.562 14.070 1.00 95.06 192 LEU A CA 1
ATOM 1507 C C . LEU A 1 192 ? -14.093 4.378 14.127 1.00 95.06 192 LEU A C 1
ATOM 1509 O O . LEU A 1 192 ? -14.932 4.256 13.238 1.00 95.06 192 LEU A O 1
ATOM 1513 N N . ASP A 1 193 ? -13.977 3.513 15.141 1.00 95.56 193 ASP A N 1
ATOM 1514 C CA . ASP A 1 193 ? -14.783 2.299 15.313 1.00 95.56 193 ASP A CA 1
ATOM 1515 C C . ASP A 1 193 ? -14.742 1.351 14.093 1.00 95.56 193 ASP A C 1
ATOM 1517 O O . ASP A 1 193 ? -15.688 0.615 13.819 1.00 95.56 193 ASP A O 1
ATOM 1521 N N . TRP A 1 194 ? -13.629 1.336 13.346 1.00 96.44 194 TRP A N 1
ATOM 1522 C CA . TRP A 1 194 ? -13.438 0.446 12.188 1.00 96.44 194 TRP A CA 1
ATOM 1523 C C . TRP A 1 194 ? -12.956 -0.953 12.567 1.00 96.44 194 TRP A C 1
ATOM 1525 O O . TRP A 1 194 ? -12.871 -1.828 11.714 1.00 96.44 194 TRP A O 1
ATOM 1535 N N . ILE A 1 195 ? -12.604 -1.174 13.833 1.00 96.44 195 ILE A N 1
ATOM 1536 C CA . ILE A 1 195 ? -12.185 -2.478 14.347 1.00 96.44 195 ILE A CA 1
ATOM 1537 C C . ILE A 1 195 ? -13.234 -2.944 15.346 1.00 96.44 195 ILE A C 1
ATOM 1539 O O . ILE A 1 195 ? -13.555 -2.240 16.305 1.00 96.44 195 ILE A O 1
ATOM 1543 N N . ARG A 1 196 ? -13.763 -4.150 15.137 1.00 94.31 196 ARG A N 1
ATOM 1544 C CA . ARG A 1 196 ? -14.813 -4.714 15.989 1.00 94.31 196 ARG A CA 1
ATOM 1545 C C . ARG A 1 196 ? -14.300 -4.917 17.409 1.00 94.31 196 ARG A C 1
ATOM 1547 O O . ARG A 1 196 ? -13.158 -5.318 17.624 1.00 94.31 196 ARG A O 1
ATOM 1554 N N . SER A 1 197 ? -15.185 -4.762 18.393 1.00 93.75 197 SER A N 1
ATOM 1555 C CA . SER A 1 197 ? -14.826 -4.941 19.807 1.00 93.75 197 SER A CA 1
ATOM 1556 C C . SER A 1 197 ? -14.257 -6.334 20.124 1.00 93.75 197 SER A C 1
ATOM 1558 O O . SER A 1 197 ? -13.446 -6.472 21.034 1.00 93.75 197 SER A O 1
ATOM 1560 N N . ALA A 1 198 ? -14.654 -7.363 19.365 1.00 94.56 198 ALA A N 1
ATOM 1561 C CA . ALA A 1 198 ? -14.133 -8.726 19.504 1.00 94.56 198 ALA A CA 1
ATOM 1562 C C . ALA A 1 198 ? -12.654 -8.864 19.089 1.00 94.56 198 ALA A C 1
ATOM 1564 O O . ALA A 1 198 ? -11.977 -9.775 19.557 1.00 94.56 198 ALA A O 1
ATOM 1565 N N . ASP A 1 199 ? -12.154 -7.950 18.255 1.00 96.75 199 ASP A N 1
ATOM 1566 C CA . ASP A 1 199 ? -10.806 -7.986 17.683 1.00 96.75 199 ASP A CA 1
ATOM 1567 C C . ASP A 1 199 ? -9.824 -7.045 18.415 1.00 96.75 199 ASP A C 1
ATOM 1569 O O . ASP A 1 199 ? -8.633 -7.013 18.098 1.00 96.75 199 ASP A O 1
ATOM 1573 N N . LEU A 1 200 ? -10.284 -6.307 19.438 1.00 96.38 200 LEU A N 1
ATOM 1574 C CA . LEU A 1 200 ? -9.469 -5.342 20.196 1.00 96.38 200 LEU A CA 1
ATOM 1575 C C . LEU A 1 200 ? -8.188 -5.959 20.757 1.00 96.38 200 LEU A C 1
ATOM 1577 O O . LEU A 1 200 ? -7.116 -5.368 20.644 1.00 96.38 200 LEU A O 1
ATOM 1581 N N . GLN A 1 201 ? -8.281 -7.174 21.300 1.00 97.62 201 GLN A N 1
ATOM 1582 C CA . GLN A 1 201 ? -7.139 -7.853 21.908 1.00 97.62 201 GLN A CA 1
ATOM 1583 C C . GLN A 1 201 ? -6.006 -8.111 20.900 1.00 97.62 201 GLN A C 1
ATOM 1585 O O . GLN A 1 201 ? -4.834 -8.040 21.262 1.00 97.62 201 GLN A O 1
ATOM 1590 N N . VAL A 1 202 ? -6.337 -8.377 19.630 1.00 97.94 202 VAL A N 1
ATOM 1591 C CA . VAL A 1 202 ? -5.347 -8.591 18.561 1.00 97.94 202 VAL A CA 1
ATOM 1592 C C . VAL A 1 202 ? -4.557 -7.308 18.299 1.00 97.94 202 VAL A C 1
ATOM 1594 O O . VAL A 1 202 ? -3.337 -7.341 18.130 1.00 97.94 202 VAL A O 1
ATOM 1597 N N . VAL A 1 203 ? -5.250 -6.169 18.288 1.00 98.00 203 VAL A N 1
ATOM 1598 C CA . VAL A 1 203 ? -4.634 -4.858 18.071 1.00 98.00 203 VAL A CA 1
ATOM 1599 C C . VAL A 1 203 ? -3.802 -4.443 19.280 1.00 98.00 203 VAL A C 1
ATOM 1601 O O . VAL A 1 203 ? -2.673 -3.991 19.110 1.00 98.00 203 VAL A O 1
ATOM 1604 N N . GLU A 1 204 ? -4.313 -4.630 20.498 1.00 97.75 204 GLU A N 1
ATOM 1605 C CA . GLU A 1 204 ? -3.589 -4.327 21.739 1.00 97.75 204 GLU A CA 1
ATOM 1606 C C . GLU A 1 204 ? -2.301 -5.146 21.872 1.00 97.75 204 GLU A C 1
ATOM 1608 O O . GLU A 1 204 ? -1.260 -4.590 22.224 1.00 97.75 204 GLU A O 1
ATOM 1613 N N . GLU A 1 205 ? -2.335 -6.437 21.520 1.00 98.00 205 GLU A N 1
ATOM 1614 C CA . GLU A 1 205 ? -1.144 -7.291 21.476 1.00 98.00 205 GLU A CA 1
ATOM 1615 C C . GLU A 1 205 ? -0.075 -6.682 20.558 1.00 98.00 205 GLU A C 1
ATOM 1617 O O . GLU A 1 205 ? 1.069 -6.499 20.978 1.00 98.00 205 GLU A O 1
ATOM 1622 N N . TYR A 1 206 ? -0.454 -6.286 19.340 1.00 98.25 206 TYR A N 1
ATOM 1623 C CA . TYR A 1 206 ? 0.466 -5.638 18.406 1.00 98.25 206 TYR A CA 1
ATOM 1624 C C . TYR A 1 206 ? 1.001 -4.302 18.943 1.00 98.25 206 TYR A C 1
ATOM 1626 O O . TYR A 1 206 ? 2.207 -4.061 18.908 1.00 98.25 206 TYR A O 1
ATOM 1634 N N . LEU A 1 207 ? 0.128 -3.441 19.478 1.00 97.69 207 LEU A N 1
ATOM 1635 C CA . LEU A 1 207 ? 0.513 -2.138 20.036 1.00 97.69 207 LEU A CA 1
ATOM 1636 C C . LEU A 1 207 ? 1.434 -2.258 21.261 1.00 97.69 207 LEU A C 1
ATOM 1638 O O . LEU A 1 207 ? 2.180 -1.323 21.547 1.00 97.69 207 LEU A O 1
ATOM 1642 N N . SER A 1 208 ? 1.380 -3.380 21.981 1.00 97.12 208 SER A N 1
ATOM 1643 C CA . SER A 1 208 ? 2.250 -3.666 23.126 1.00 97.12 208 SER A CA 1
ATOM 1644 C C . SER A 1 208 ? 3.613 -4.249 22.741 1.00 97.12 208 SER A C 1
ATOM 1646 O O . SER A 1 208 ? 4.520 -4.269 23.569 1.00 97.12 208 SER A O 1
ATOM 1648 N N . ALA A 1 209 ? 3.780 -4.715 21.498 1.00 94.19 209 ALA A N 1
ATOM 1649 C CA . ALA A 1 209 ? 5.009 -5.373 21.059 1.00 94.19 209 ALA A CA 1
ATOM 1650 C C . ALA A 1 209 ? 6.191 -4.401 20.906 1.00 94.19 209 ALA A C 1
ATOM 1652 O O . ALA A 1 209 ? 7.340 -4.827 20.980 1.00 94.19 209 ALA A O 1
ATOM 1653 N N . GLU A 1 210 ? 5.919 -3.114 20.663 1.00 93.31 210 GLU A N 1
ATOM 1654 C CA . GLU A 1 210 ? 6.931 -2.054 20.494 1.00 93.31 210 GLU A CA 1
ATOM 1655 C C . GLU A 1 210 ? 7.970 -2.310 19.383 1.00 93.31 210 GLU A C 1
ATOM 1657 O O . GLU A 1 210 ? 9.006 -1.647 19.311 1.00 93.31 210 GLU A O 1
ATOM 1662 N N . GLN A 1 211 ? 7.678 -3.234 18.466 1.00 93.25 211 GLN A N 1
ATOM 1663 C CA . GLN A 1 211 ? 8.554 -3.620 17.366 1.00 93.25 211 GLN A CA 1
ATOM 1664 C C . GLN A 1 211 ? 7.755 -4.132 16.162 1.00 93.25 211 GLN A C 1
ATOM 1666 O O . GLN A 1 211 ? 6.616 -4.573 16.290 1.00 93.25 211 GLN A O 1
ATOM 1671 N N . SER A 1 212 ? 8.384 -4.111 14.987 1.00 93.44 212 SER A N 1
ATOM 1672 C CA . SER A 1 212 ? 7.814 -4.674 13.759 1.00 93.44 212 SER A CA 1
ATOM 1673 C C . SER A 1 212 ? 7.594 -6.185 13.877 1.00 93.44 212 SER A C 1
ATOM 1675 O O . SER A 1 212 ? 8.521 -6.921 14.222 1.00 93.44 212 SER A O 1
ATOM 1677 N N . MET A 1 213 ? 6.392 -6.650 13.538 1.00 95.19 213 MET A N 1
ATOM 1678 C CA . MET A 1 213 ? 5.993 -8.063 13.589 1.00 95.19 213 MET A CA 1
ATOM 1679 C C . MET A 1 213 ? 5.967 -8.708 12.196 1.00 95.19 213 MET A C 1
ATOM 1681 O O . MET A 1 213 ? 5.958 -9.935 12.081 1.00 95.19 213 MET A O 1
ATOM 1685 N N . ALA A 1 214 ? 6.015 -7.901 11.129 1.00 94.06 214 ALA A N 1
ATOM 1686 C CA . ALA A 1 214 ? 5.865 -8.354 9.747 1.00 94.06 214 ALA A CA 1
ATOM 1687 C C . ALA A 1 214 ? 7.091 -8.094 8.851 1.00 94.06 214 ALA A C 1
ATOM 1689 O O . ALA A 1 214 ? 7.004 -8.207 7.628 1.00 94.06 214 ALA A O 1
ATOM 1690 N N . GLU A 1 215 ? 8.261 -7.813 9.430 1.00 88.38 215 GLU A N 1
ATOM 1691 C CA . GLU A 1 215 ? 9.485 -7.464 8.688 1.00 88.38 215 GLU A CA 1
ATOM 1692 C C . GLU A 1 215 ? 9.870 -8.509 7.622 1.00 88.38 215 GLU A C 1
ATOM 1694 O O . GLU A 1 215 ? 10.268 -8.173 6.504 1.00 88.38 215 GLU A O 1
ATOM 1699 N N . HIS A 1 216 ? 9.723 -9.802 7.930 1.00 82.00 216 HIS A N 1
ATOM 1700 C CA . HIS A 1 216 ? 9.990 -10.862 6.956 1.00 82.00 216 HIS A CA 1
ATOM 1701 C C . HIS A 1 216 ? 9.004 -10.828 5.777 1.00 82.00 216 HIS A C 1
ATOM 1703 O O . HIS A 1 216 ? 9.410 -11.027 4.631 1.00 82.00 216 HIS A O 1
ATOM 1709 N N . HIS A 1 217 ? 7.726 -10.549 6.045 1.00 88.69 217 HIS A N 1
ATOM 1710 C CA . HIS A 1 217 ? 6.700 -10.433 5.014 1.00 88.69 217 HIS A CA 1
ATOM 1711 C C . HIS A 1 217 ? 6.967 -9.220 4.115 1.00 88.69 217 HIS A C 1
ATOM 1713 O O . HIS A 1 217 ? 7.017 -9.378 2.897 1.00 88.69 217 HIS A O 1
ATOM 1719 N N . ALA A 1 218 ? 7.278 -8.060 4.700 1.00 87.06 218 ALA A N 1
ATOM 1720 C CA . ALA A 1 218 ? 7.660 -6.862 3.955 1.00 87.06 218 ALA A CA 1
ATOM 1721 C C . ALA A 1 218 ? 8.859 -7.120 3.029 1.00 87.06 218 ALA A C 1
ATOM 1723 O O . ALA A 1 218 ? 8.820 -6.814 1.837 1.00 87.06 218 ALA A O 1
ATOM 1724 N N . ARG A 1 219 ? 9.911 -7.776 3.540 1.00 83.12 219 ARG A N 1
ATOM 1725 C CA . ARG A 1 219 ? 11.089 -8.145 2.736 1.00 83.12 219 ARG A CA 1
ATOM 1726 C C . ARG A 1 219 ? 10.749 -9.083 1.586 1.00 83.12 219 ARG A C 1
ATOM 1728 O O . ARG A 1 219 ? 11.332 -8.945 0.511 1.00 83.12 219 ARG A O 1
ATOM 1735 N N . ARG A 1 220 ? 9.824 -10.025 1.790 1.00 82.56 220 ARG A N 1
ATOM 1736 C CA . ARG A 1 220 ? 9.322 -10.898 0.721 1.00 82.56 220 ARG A CA 1
ATOM 1737 C C . ARG A 1 220 ? 8.523 -10.119 -0.319 1.00 82.56 220 ARG A C 1
ATOM 1739 O O . ARG A 1 220 ? 8.778 -10.281 -1.501 1.00 82.56 220 ARG A O 1
ATOM 1746 N N . MET A 1 221 ? 7.653 -9.201 0.087 1.00 84.62 221 MET A N 1
ATOM 1747 C CA . MET A 1 221 ? 6.925 -8.345 -0.856 1.00 84.62 221 MET A CA 1
ATOM 1748 C C . MET A 1 221 ? 7.864 -7.451 -1.676 1.00 84.62 221 MET A C 1
ATOM 1750 O O . MET A 1 221 ? 7.745 -7.376 -2.896 1.00 84.62 221 MET A O 1
ATOM 1754 N N . ILE A 1 222 ? 8.861 -6.834 -1.035 1.00 80.50 222 ILE A N 1
ATOM 1755 C CA . ILE A 1 222 ? 9.930 -6.090 -1.721 1.00 80.50 222 ILE A CA 1
ATOM 1756 C C . ILE A 1 222 ? 10.697 -7.007 -2.678 1.00 80.50 222 ILE A C 1
ATOM 1758 O O . ILE A 1 222 ? 11.132 -6.578 -3.752 1.00 80.50 222 ILE A O 1
ATOM 1762 N N . HIS A 1 223 ? 10.874 -8.274 -2.292 1.00 69.44 223 HIS A N 1
ATOM 1763 C CA . HIS A 1 223 ? 11.497 -9.268 -3.144 1.00 69.44 223 HIS A CA 1
ATOM 1764 C C . HIS A 1 223 ? 10.667 -9.558 -4.399 1.00 69.44 223 HIS A C 1
ATOM 1766 O O . HIS A 1 223 ? 11.205 -9.531 -5.511 1.00 69.44 223 HIS A O 1
ATOM 1772 N N . ASP A 1 224 ? 9.367 -9.761 -4.221 1.00 70.38 224 ASP A N 1
ATOM 1773 C CA . ASP A 1 224 ? 8.453 -10.261 -5.243 1.00 70.38 224 ASP A CA 1
ATOM 1774 C C . ASP A 1 224 ? 7.899 -9.146 -6.151 1.00 70.38 224 ASP A C 1
ATOM 1776 O O . ASP A 1 224 ? 7.586 -9.410 -7.313 1.00 70.38 224 ASP A O 1
ATOM 1780 N N . ARG A 1 225 ? 7.923 -7.872 -5.713 1.00 66.00 225 ARG A N 1
ATOM 1781 C CA . ARG A 1 225 ? 7.621 -6.676 -6.542 1.00 66.00 225 ARG A CA 1
ATOM 1782 C C . ARG A 1 225 ? 8.551 -6.550 -7.761 1.00 66.00 225 ARG A C 1
ATOM 1784 O O . ARG A 1 225 ? 8.267 -5.805 -8.694 1.00 66.00 225 ARG A O 1
ATOM 1791 N N . GLY A 1 226 ? 9.655 -7.304 -7.778 1.00 52.91 226 GLY A N 1
ATOM 1792 C CA . GLY A 1 226 ? 10.532 -7.475 -8.936 1.00 52.91 226 GLY A CA 1
ATOM 1793 C C . GLY A 1 226 ? 10.071 -8.503 -9.970 1.00 52.91 226 GLY A C 1
ATOM 1794 O O . GLY A 1 226 ? 10.799 -8.727 -10.923 1.00 52.91 226 GLY A O 1
ATOM 1795 N N . GLY A 1 227 ? 8.897 -9.116 -9.831 1.00 44.03 227 GLY A N 1
ATOM 1796 C CA . GLY A 1 227 ? 8.407 -10.113 -10.776 1.00 44.03 227 GLY A CA 1
ATOM 1797 C C . GLY A 1 227 ? 9.045 -11.479 -10.548 1.00 44.03 227 GLY A C 1
ATOM 1798 O O . GLY A 1 227 ? 9.969 -11.875 -11.256 1.00 44.03 227 GLY A O 1
ATOM 1799 N N . TYR A 1 228 ? 8.486 -12.219 -9.595 1.00 34.75 228 TYR A N 1
ATOM 1800 C CA . TYR A 1 228 ? 8.458 -13.676 -9.651 1.00 34.75 228 TYR A CA 1
ATOM 1801 C C . TYR A 1 228 ? 7.083 -14.147 -9.180 1.00 34.75 228 TYR A C 1
ATOM 1803 O O . TYR A 1 228 ? 6.795 -14.200 -7.988 1.00 34.75 228 TYR A O 1
ATOM 1811 N N . ASP A 1 229 ? 6.223 -14.478 -10.141 1.00 33.59 229 ASP A N 1
ATOM 1812 C CA . ASP A 1 229 ? 5.024 -15.261 -9.880 1.00 33.59 229 ASP A CA 1
ATOM 1813 C C . ASP A 1 229 ? 5.463 -16.696 -9.536 1.00 33.59 229 ASP A C 1
ATOM 1815 O O . ASP A 1 229 ? 5.753 -17.523 -10.408 1.00 33.59 229 ASP A O 1
ATOM 1819 N N . LEU A 1 230 ? 5.597 -16.983 -8.238 1.00 38.00 230 LEU A N 1
ATOM 1820 C CA . LEU A 1 230 ? 5.955 -18.311 -7.730 1.00 38.00 230 LEU A CA 1
ATOM 1821 C C . LEU A 1 230 ? 4.899 -19.382 -8.073 1.00 38.00 230 LEU A C 1
ATOM 1823 O O . LEU A 1 230 ? 5.189 -20.572 -7.925 1.00 38.00 230 LEU A O 1
ATOM 1827 N N . ALA A 1 231 ? 3.724 -19.009 -8.598 1.00 33.78 231 ALA A N 1
ATOM 1828 C CA . ALA A 1 231 ? 2.729 -19.970 -9.062 1.00 33.78 231 ALA A CA 1
ATOM 1829 C C . ALA A 1 231 ? 3.139 -20.676 -10.372 1.00 33.78 231 ALA A C 1
ATOM 1831 O O . ALA A 1 231 ? 2.745 -21.821 -10.599 1.00 33.78 231 ALA A O 1
ATOM 1832 N N . ALA A 1 232 ? 3.997 -20.071 -11.204 1.00 33.53 232 ALA A N 1
ATOM 1833 C CA . ALA A 1 232 ? 4.378 -20.645 -12.501 1.00 33.53 232 ALA A CA 1
ATOM 1834 C C . ALA A 1 232 ? 5.518 -21.689 -12.428 1.00 33.53 232 ALA A C 1
ATOM 1836 O O . ALA A 1 232 ? 5.627 -22.550 -13.301 1.00 33.53 232 ALA A O 1
ATOM 1837 N N . SER A 1 233 ? 6.353 -21.673 -11.380 1.00 36.88 233 SER A N 1
ATOM 1838 C CA . SER A 1 233 ? 7.516 -22.581 -11.270 1.00 36.88 233 SER A CA 1
ATOM 1839 C C . SER A 1 233 ? 7.184 -23.926 -10.600 1.00 36.88 233 SER A C 1
ATOM 1841 O O . SER A 1 233 ? 7.782 -24.958 -10.915 1.00 36.88 233 SER A O 1
ATOM 1843 N N . ALA A 1 234 ? 6.153 -23.973 -9.748 1.00 31.22 234 ALA A N 1
ATOM 1844 C CA . ALA A 1 234 ? 5.698 -25.224 -9.131 1.00 31.22 234 ALA A CA 1
ATOM 1845 C C . ALA A 1 234 ? 5.018 -26.178 -10.138 1.00 31.22 234 ALA A C 1
ATOM 1847 O O . ALA A 1 234 ? 5.075 -27.399 -9.970 1.00 31.22 234 ALA A O 1
ATOM 1848 N N . ALA A 1 235 ? 4.429 -25.642 -11.213 1.00 32.19 235 ALA A N 1
ATOM 1849 C CA . ALA A 1 235 ? 3.835 -26.434 -12.290 1.00 32.19 235 ALA A CA 1
ATOM 1850 C C . ALA A 1 235 ? 4.895 -27.087 -13.202 1.00 32.19 235 ALA A C 1
ATOM 1852 O O . ALA A 1 235 ? 4.691 -28.199 -13.688 1.00 32.19 235 ALA A O 1
ATOM 1853 N N . ALA A 1 236 ? 6.062 -26.455 -13.377 1.00 33.41 236 ALA A N 1
ATOM 1854 C CA . ALA A 1 236 ? 7.131 -26.964 -14.239 1.00 33.41 236 ALA A CA 1
ATOM 1855 C C . ALA A 1 236 ? 7.981 -28.076 -13.588 1.00 33.41 236 ALA A C 1
ATOM 1857 O O . ALA A 1 236 ? 8.523 -28.924 -14.299 1.00 33.41 236 ALA A O 1
ATOM 1858 N N . LEU A 1 237 ? 8.068 -28.125 -12.251 1.00 34.97 237 LEU A N 1
ATOM 1859 C CA . LEU A 1 237 ? 8.761 -29.211 -11.539 1.00 34.97 237 LEU A CA 1
ATOM 1860 C C . LEU A 1 237 ? 7.900 -30.467 -11.332 1.00 34.97 237 LEU A C 1
ATOM 1862 O O . LEU A 1 237 ? 8.454 -31.558 -11.234 1.00 34.97 237 LEU A O 1
ATOM 1866 N N . ARG A 1 238 ? 6.565 -30.358 -11.331 1.00 34.88 238 ARG A N 1
ATOM 1867 C CA . ARG A 1 238 ? 5.666 -31.527 -11.227 1.00 34.88 238 ARG A CA 1
ATOM 1868 C C . ARG A 1 238 ? 5.459 -32.271 -12.551 1.00 34.88 238 ARG A C 1
ATOM 1870 O O . ARG A 1 238 ? 5.011 -33.410 -12.539 1.00 34.88 238 ARG A O 1
ATOM 1877 N N . ALA A 1 239 ? 5.832 -31.665 -13.678 1.00 37.38 239 ALA A N 1
ATOM 1878 C CA . ALA A 1 239 ? 5.761 -32.291 -14.999 1.00 37.38 239 ALA A CA 1
ATOM 1879 C C . ALA A 1 239 ? 7.017 -33.108 -15.375 1.00 37.38 239 ALA A C 1
ATOM 1881 O O . ALA A 1 239 ? 7.038 -33.727 -16.433 1.00 37.38 239 ALA A O 1
ATOM 1882 N N . ARG A 1 240 ? 8.065 -33.126 -14.535 1.00 42.44 240 ARG A N 1
ATOM 1883 C CA . ARG A 1 240 ? 9.332 -33.845 -14.799 1.00 42.44 240 ARG A CA 1
ATOM 1884 C C . ARG A 1 240 ? 9.559 -35.085 -13.931 1.00 42.44 240 ARG A C 1
ATOM 1886 O O . ARG A 1 240 ? 10.612 -35.697 -14.028 1.00 42.44 240 ARG A O 1
ATOM 1893 N N . THR A 1 241 ? 8.590 -35.470 -13.105 1.00 42.53 241 THR A N 1
ATOM 1894 C CA . THR A 1 241 ? 8.671 -36.666 -12.245 1.00 42.53 241 THR A CA 1
ATOM 1895 C C . THR A 1 241 ? 7.636 -37.740 -12.595 1.00 42.53 241 THR A C 1
ATOM 1897 O O . THR A 1 241 ? 7.455 -38.678 -11.828 1.00 42.53 241 THR A O 1
ATOM 1900 N N . VAL A 1 242 ? 6.957 -37.630 -13.747 1.00 45.28 242 VAL A N 1
ATOM 1901 C CA . VAL A 1 242 ? 5.983 -38.634 -14.240 1.00 45.28 242 VAL A CA 1
ATOM 1902 C C . VAL A 1 242 ? 6.363 -39.162 -15.635 1.00 45.28 242 VAL A C 1
ATOM 1904 O O . VAL A 1 242 ? 5.545 -39.697 -16.375 1.00 45.28 242 VAL A O 1
ATOM 1907 N N . SER A 1 243 ? 7.622 -39.019 -16.038 1.00 44.06 243 SER A N 1
ATOM 1908 C CA . SER A 1 243 ? 8.150 -39.653 -17.250 1.00 44.06 243 SER A CA 1
ATOM 1909 C C . SER A 1 243 ? 9.623 -39.972 -17.039 1.00 44.06 243 SER A C 1
ATOM 1911 O O . SER A 1 243 ? 10.479 -39.215 -17.480 1.00 44.06 243 SER A O 1
ATOM 1913 N N . ASP A 1 244 ? 9.863 -41.003 -16.230 1.00 37.94 244 ASP A N 1
ATOM 1914 C CA . ASP A 1 244 ? 10.868 -42.062 -16.415 1.00 37.94 244 ASP A CA 1
ATOM 1915 C C . ASP A 1 244 ? 10.692 -43.113 -15.305 1.00 37.94 244 ASP A C 1
ATOM 1917 O O . ASP A 1 244 ? 10.630 -42.722 -14.115 1.00 37.94 244 ASP A O 1
#

Secondary structure (DSSP, 8-state):
--TTSSHHHH-HHHHHTB-HHHHTT--GGGS-TT---EEEEE-TT--EEEEEHHHHHHT----TTTT--HHHHHHHHHHHHHHHHHTTTT-EEEEEEEEE-TTSTT-EEEEEEEEE-SS-EEEEEEE-TTS-HHHHHHHHHHHHHHHHTTT-EEEEEEETTSPP-STTEEEE-TT--HHHHHHHHHHHHHHTT-S-GGGHHHHHHHHHS-S-S-HHHHHHHHHHTTT--THHHHHHHHTSSS--

pLDDT: mean 85.26, std 16.79, range [31.22, 98.62]

Radius of gyration: 21.95 Å; chains: 1; bounding box: 45×65×63 Å

Foldseek 3Di:
DDQQFFQCNPPVVQQVFAPCVQQPPDHRSNHGQLAQDWGWTADPVRAIFIDGSNCCNPVVDDQCLVVQDLQNLLLLLLLLQLCVLLVLLVWDKDAQDWDQQQVDPPHTDTAGIWTQHPVGIETEHEAAPPDDQPPCPVVVVVVVVRCVVVVYHAAYEHEPPHDDDDPSYDYDHHPPDSLVSNLSVLVVCVVVVVGDPVSVVSSVVSNVVPDRPRVVVSVVCSSCVRDDPVVVVVVVVVVPPPDD

Sequence (244 aa):
MTQTNNLAAKHPDLAVEWDQTTNWPLLPQQVLPGSNMSVTWRCSRAHTWQAVIGNRTRVGSGCPRCQMSTTSALEIHLYAELAFVLSRCGFTTEHDVRLADPKVPARYQSVDMLFVDDGGGVVIEFDGSYWHAAERNRTDRDKTDALLNADYGVLRVRETPLQCLGPEELPVPKNQHPYLTAAAVLRRMLELDWIRSADLQVVEEYLSAEQSMAEHHARRMIHDRGGYDLAASAAALRARTVSD